Protein AF-A0AAE1V4Q3-F1 (afdb_monomer_lite)

Sequence (204 aa):
MAFDTKVTVVSTSLNKKDEAIECLGADSFLVSRDPDQMQGEERAESSVAIANVATVEAEVDASRHEIVGVVAEVGREVDKVKVRENVGVGVLVGSCRKCDSCTNDLEQYCASHIGTYSTTYYDGTTTYEGYSDLMVADEHFIFRWPENLPMEAAPLLCAGINTYSPLKYFGLDKPGMHIGVVGLGGLGHMAVKFAKAFGCNVTH

Structure (mmCIF, N/CA/C/O backbone):
data_AF-A0AAE1V4Q3-F1
#
_entry.id   AF-A0AAE1V4Q3-F1
#
loop_
_atom_site.group_PDB
_atom_site.id
_atom_site.type_symbol
_atom_site.label_atom_id
_atom_site.label_alt_id
_atom_site.label_comp_id
_atom_site.label_asym_id
_atom_site.label_entity_id
_atom_site.label_seq_id
_atom_site.pdbx_PDB_ins_code
_atom_site.Cartn_x
_atom_site.Cartn_y
_atom_site.Cartn_z
_atom_site.occupancy
_atom_site.B_iso_or_equiv
_atom_site.auth_seq_id
_atom_site.auth_comp_id
_atom_site.auth_asym_id
_atom_site.auth_atom_id
_atom_site.pdbx_PDB_model_num
ATOM 1 N N . MET A 1 1 ? 31.160 -5.509 -16.529 1.00 28.98 1 MET A N 1
ATOM 2 C CA . MET A 1 1 ? 30.461 -6.113 -17.681 1.00 28.98 1 MET A CA 1
ATOM 3 C C . MET A 1 1 ? 29.141 -5.374 -17.775 1.00 28.98 1 MET A C 1
ATOM 5 O O . MET A 1 1 ? 28.388 -5.437 -16.815 1.00 28.98 1 MET A O 1
ATOM 9 N N . ALA A 1 2 ? 28.977 -4.531 -18.795 1.00 26.59 2 ALA A N 1
ATOM 10 C CA . ALA A 1 2 ? 27.809 -3.668 -18.964 1.00 26.59 2 ALA A CA 1
ATOM 11 C C . ALA A 1 2 ? 26.659 -4.494 -19.552 1.00 26.59 2 ALA A C 1
ATOM 13 O O . ALA A 1 2 ? 26.884 -5.234 -20.508 1.00 26.59 2 ALA A O 1
ATOM 14 N N . PHE A 1 3 ? 25.473 -4.409 -18.953 1.00 30.06 3 PHE A N 1
ATOM 15 C CA . PHE A 1 3 ? 24.254 -4.912 -19.575 1.00 30.06 3 PHE A CA 1
ATOM 16 C C . PHE A 1 3 ? 23.780 -3.851 -20.569 1.00 30.06 3 PHE A C 1
ATOM 18 O O . PHE A 1 3 ? 23.620 -2.690 -20.201 1.00 30.06 3 PHE A O 1
ATOM 25 N N . ASP A 1 4 ? 23.643 -4.256 -21.828 1.00 37.19 4 ASP A N 1
ATOM 26 C CA . ASP A 1 4 ? 23.245 -3.428 -22.970 1.00 37.19 4 ASP A CA 1
ATOM 27 C C . ASP A 1 4 ? 21.711 -3.274 -22.967 1.00 37.19 4 ASP A C 1
ATOM 29 O O . ASP A 1 4 ? 21.002 -3.783 -23.835 1.00 37.19 4 ASP A O 1
ATOM 33 N N . THR A 1 5 ? 21.174 -2.701 -21.884 1.00 42.88 5 THR A N 1
ATOM 34 C CA . THR A 1 5 ? 19.726 -2.575 -21.679 1.00 42.88 5 THR A CA 1
ATOM 35 C C . THR A 1 5 ? 19.224 -1.311 -22.354 1.00 42.88 5 THR A C 1
ATOM 37 O O . THR A 1 5 ? 19.572 -0.210 -21.939 1.00 42.88 5 THR A O 1
ATOM 40 N N . LYS A 1 6 ? 18.373 -1.487 -23.366 1.00 44.94 6 LYS A N 1
ATOM 41 C CA . LYS A 1 6 ? 17.742 -0.400 -24.111 1.00 44.94 6 LYS A CA 1
ATOM 42 C C . LYS A 1 6 ? 16.501 0.124 -23.370 1.00 44.94 6 LYS A C 1
ATOM 44 O O . LYS A 1 6 ? 15.598 -0.655 -23.067 1.00 44.94 6 LYS A O 1
ATOM 49 N N . VAL A 1 7 ? 16.450 1.424 -23.087 1.00 43.06 7 VAL A N 1
ATOM 50 C CA . VAL A 1 7 ? 15.386 2.128 -22.355 1.00 43.06 7 VAL A CA 1
ATOM 51 C C . VAL A 1 7 ? 14.512 2.928 -23.328 1.00 43.06 7 VAL A C 1
ATOM 53 O O . VAL A 1 7 ? 14.955 3.924 -23.896 1.00 43.06 7 VAL A O 1
ATOM 56 N N . THR A 1 8 ? 13.247 2.529 -23.493 1.00 51.88 8 THR A N 1
ATOM 57 C CA . THR A 1 8 ? 12.244 3.284 -24.267 1.00 51.88 8 THR A CA 1
ATOM 58 C C . THR A 1 8 ? 11.313 4.050 -23.323 1.00 51.88 8 THR A C 1
ATOM 60 O O . THR A 1 8 ? 10.708 3.461 -22.431 1.00 51.88 8 THR A O 1
ATOM 63 N N . VAL A 1 9 ? 11.145 5.357 -23.536 1.00 50.16 9 VAL A N 1
ATOM 64 C CA . VAL A 1 9 ? 10.178 6.199 -22.813 1.00 50.16 9 VAL A CA 1
ATOM 65 C C . VAL A 1 9 ? 8.891 6.320 -23.622 1.00 50.16 9 VAL A C 1
ATOM 67 O O . VAL A 1 9 ? 8.906 6.819 -24.743 1.00 50.16 9 VAL A O 1
ATOM 70 N N . VAL A 1 10 ? 7.762 5.914 -23.047 1.00 62.12 10 VAL A N 1
ATOM 71 C CA . VAL A 1 10 ? 6.437 6.073 -23.660 1.00 62.12 10 VAL A CA 1
ATOM 72 C C . VAL A 1 10 ? 5.724 7.244 -22.989 1.00 62.12 10 VAL A C 1
ATOM 74 O O . VAL A 1 10 ? 5.621 7.281 -21.767 1.00 62.12 10 VAL A O 1
ATOM 77 N N . SER A 1 11 ? 5.237 8.215 -23.763 1.00 51.81 11 SER A N 1
ATOM 78 C CA . SER A 1 11 ? 4.482 9.351 -23.219 1.00 51.81 11 SER A CA 1
ATOM 79 C C . SER A 1 11 ? 3.365 9.809 -24.149 1.00 51.81 11 SER A C 1
ATOM 81 O O . SER A 1 11 ? 3.476 9.736 -25.367 1.00 51.81 11 SER A O 1
ATOM 83 N N . THR A 1 12 ? 2.288 10.374 -23.604 1.00 53.06 12 THR A N 1
ATOM 84 C CA . THR A 1 12 ? 1.228 10.994 -24.422 1.00 53.06 12 THR A CA 1
ATOM 85 C C . THR A 1 12 ? 1.650 12.314 -25.075 1.00 53.06 12 THR A C 1
ATOM 87 O O . THR A 1 12 ? 0.919 12.840 -25.919 1.00 53.06 12 THR A O 1
ATOM 90 N N . SER A 1 13 ? 2.780 12.890 -24.649 1.00 54.44 13 SER A N 1
ATOM 91 C CA . SER A 1 13 ? 3.164 14.273 -24.939 1.00 54.44 13 SER A CA 1
ATOM 92 C C . SER A 1 13 ? 4.546 14.343 -25.590 1.00 54.44 13 SER A C 1
ATOM 94 O O . SER A 1 13 ? 5.567 14.148 -24.937 1.00 54.44 13 SER A O 1
ATOM 96 N N . LEU A 1 14 ? 4.582 14.678 -26.885 1.00 75.06 14 LEU A N 1
ATOM 97 C CA . LEU A 1 14 ? 5.814 14.730 -27.686 1.00 75.06 14 LEU A CA 1
ATOM 98 C C . LEU A 1 14 ? 6.849 15.741 -27.159 1.00 75.06 14 LEU A C 1
ATOM 100 O O . LEU A 1 14 ? 8.044 15.564 -27.364 1.00 75.06 14 LEU A O 1
ATOM 104 N N . ASN A 1 15 ? 6.406 16.783 -26.455 1.00 72.06 15 ASN A N 1
ATOM 105 C CA . ASN A 1 15 ? 7.283 17.814 -25.894 1.00 72.06 15 ASN A CA 1
ATOM 106 C C . ASN A 1 15 ? 8.249 17.301 -24.809 1.00 72.06 15 ASN A C 1
ATOM 108 O O . ASN A 1 15 ? 9.201 18.004 -24.494 1.00 72.06 15 ASN A O 1
ATOM 112 N N . LYS A 1 16 ? 8.031 16.099 -24.257 1.00 57.41 16 LYS A N 1
ATOM 113 C CA . LYS A 1 16 ? 8.944 15.457 -23.297 1.00 57.41 16 LYS A CA 1
ATOM 114 C C . LYS A 1 16 ? 10.082 14.674 -23.965 1.00 57.41 16 LYS A C 1
ATOM 116 O O . LYS A 1 16 ? 10.948 14.156 -23.269 1.00 57.41 16 LYS A O 1
ATOM 121 N N . LYS A 1 17 ? 10.080 14.562 -25.299 1.00 71.12 17 LYS A N 1
ATOM 122 C CA . LYS A 1 17 ? 11.044 13.743 -26.045 1.00 71.12 17 LYS A CA 1
ATOM 123 C C . LYS A 1 17 ? 12.486 14.187 -25.827 1.00 71.12 17 LYS A C 1
ATOM 125 O O . LYS A 1 17 ? 13.334 13.348 -25.543 1.00 71.12 17 LYS A O 1
ATOM 130 N N . ASP A 1 18 ? 12.749 15.483 -25.942 1.00 68.50 18 ASP A N 1
ATOM 131 C CA . ASP A 1 18 ? 14.116 16.005 -25.863 1.00 68.50 18 ASP A CA 1
ATOM 132 C C . ASP A 1 18 ? 14.674 15.845 -24.442 1.00 68.50 18 ASP A C 1
ATOM 134 O O . ASP A 1 18 ? 15.806 15.415 -24.259 1.00 68.50 18 ASP A O 1
ATOM 138 N N . GLU A 1 19 ? 13.847 16.059 -23.415 1.00 58.78 19 GLU A N 1
ATOM 139 C CA . GLU A 1 19 ? 14.217 15.771 -22.025 1.00 58.78 19 GLU A CA 1
ATOM 140 C C . GLU A 1 19 ? 14.507 14.274 -21.818 1.00 58.78 19 GLU A C 1
ATOM 142 O O . GLU A 1 19 ? 15.527 13.910 -21.234 1.00 58.78 19 GLU A O 1
ATOM 147 N N . ALA A 1 20 ? 13.653 13.394 -22.347 1.00 45.59 20 ALA A N 1
ATOM 148 C CA . ALA A 1 20 ? 13.808 11.950 -22.209 1.00 45.59 20 ALA A CA 1
ATOM 149 C C . ALA A 1 20 ? 15.084 11.415 -22.878 1.00 45.59 20 ALA A C 1
ATOM 151 O O . ALA A 1 20 ? 15.815 10.637 -22.269 1.00 45.59 20 ALA A O 1
ATOM 152 N N . ILE A 1 21 ? 15.367 11.835 -24.110 1.00 67.75 21 ILE A N 1
ATOM 153 C CA . ILE A 1 21 ? 16.522 11.344 -24.871 1.00 67.75 21 ILE A CA 1
ATOM 154 C C . ILE A 1 21 ? 17.806 12.053 -24.432 1.00 67.75 21 ILE A C 1
ATOM 156 O O . ILE A 1 21 ? 18.812 11.406 -24.156 1.00 67.75 21 ILE A O 1
ATOM 160 N N . GLU A 1 22 ? 17.791 13.384 -24.353 1.00 68.75 22 GLU A N 1
ATOM 161 C CA . GLU A 1 22 ? 19.022 14.169 -24.217 1.00 68.75 22 GLU A CA 1
ATOM 162 C C . GLU A 1 22 ? 19.423 14.410 -22.760 1.00 68.75 22 GLU A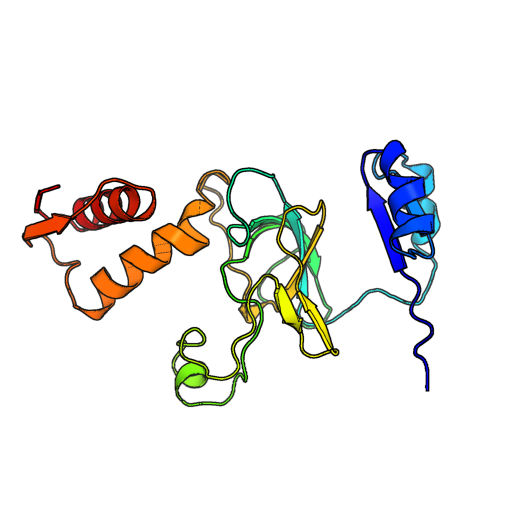 C 1
ATOM 164 O O . GLU A 1 22 ? 20.614 14.495 -22.461 1.00 68.75 22 GLU A O 1
ATOM 169 N N . CYS A 1 23 ? 18.455 14.519 -21.844 1.00 51.31 23 CYS A N 1
ATOM 170 C CA . CYS A 1 23 ? 18.734 14.793 -20.430 1.00 51.31 23 CYS A CA 1
ATOM 171 C C . CYS A 1 23 ? 18.708 13.526 -19.570 1.00 51.31 23 CYS A C 1
ATOM 173 O O . CYS A 1 23 ? 19.532 13.387 -18.667 1.00 51.31 23 CYS A O 1
ATOM 175 N N . LEU A 1 24 ? 17.770 12.615 -19.839 1.00 48.00 24 LEU A N 1
ATOM 176 C CA . LEU A 1 24 ? 17.568 11.399 -19.045 1.00 48.00 24 LEU A CA 1
ATOM 177 C C . LEU A 1 24 ? 18.247 10.161 -19.645 1.00 48.00 24 LEU A C 1
ATOM 179 O O . LEU A 1 24 ? 18.398 9.162 -18.946 1.00 48.00 24 LEU A O 1
ATOM 183 N N . GLY A 1 25 ? 18.703 10.238 -20.899 1.00 48.53 25 GLY A N 1
ATOM 184 C CA . GLY A 1 25 ? 19.481 9.180 -21.542 1.00 48.53 25 GLY A CA 1
ATOM 185 C C . GLY A 1 25 ? 18.660 7.969 -21.977 1.00 48.53 25 GLY A C 1
ATOM 186 O O . GLY A 1 25 ? 19.189 6.862 -21.990 1.00 48.53 25 GLY A O 1
ATOM 187 N N . ALA A 1 26 ? 17.381 8.155 -22.314 1.00 51.56 26 ALA A N 1
ATOM 188 C CA . ALA A 1 26 ? 16.590 7.103 -22.941 1.00 51.56 26 ALA A CA 1
ATOM 189 C C . ALA A 1 26 ? 17.096 6.802 -24.364 1.00 51.56 26 ALA A C 1
ATOM 191 O O . ALA A 1 26 ? 17.441 7.707 -25.124 1.00 51.56 26 ALA A O 1
ATOM 192 N N . ASP A 1 27 ? 17.087 5.527 -24.745 1.00 65.44 27 ASP A N 1
ATOM 193 C CA . ASP A 1 27 ? 17.489 5.054 -26.072 1.00 65.44 27 ASP A CA 1
ATOM 194 C C . ASP A 1 27 ? 16.407 5.277 -27.139 1.00 65.44 27 ASP A C 1
ATOM 196 O O . ASP A 1 27 ? 16.711 5.409 -28.329 1.00 65.44 27 ASP A O 1
ATOM 200 N N . SER A 1 28 ? 15.135 5.306 -26.734 1.00 66.62 28 SER A N 1
ATOM 201 C CA . SER A 1 28 ? 13.999 5.568 -27.625 1.00 66.62 28 SER A CA 1
ATOM 202 C C . SER A 1 28 ? 12.854 6.294 -26.912 1.00 66.62 28 SER A C 1
ATOM 204 O O . SER A 1 28 ? 12.732 6.256 -25.692 1.00 66.62 28 SER A O 1
ATOM 206 N N . PHE A 1 29 ? 12.010 6.991 -27.680 1.00 71.44 29 PHE A N 1
ATOM 207 C CA . PHE A 1 29 ? 10.829 7.703 -27.179 1.00 71.44 29 PHE A CA 1
ATOM 208 C C . PHE A 1 29 ? 9.631 7.440 -28.093 1.00 71.44 29 PHE A C 1
ATOM 210 O O . PHE A 1 29 ? 9.732 7.677 -29.300 1.00 71.44 29 PHE A O 1
ATOM 217 N N . LEU A 1 30 ? 8.510 7.007 -27.518 1.00 64.81 30 LEU A N 1
ATOM 218 C CA . LEU A 1 30 ? 7.261 6.726 -28.222 1.00 64.81 30 LEU A CA 1
ATOM 219 C C . LEU A 1 30 ? 6.135 7.636 -27.749 1.00 64.81 30 LEU A C 1
ATOM 221 O O . LEU A 1 30 ? 5.985 7.917 -26.557 1.00 64.81 30 LEU A O 1
ATOM 225 N N . VAL A 1 31 ? 5.293 8.043 -28.697 1.00 71.06 31 VAL A N 1
ATOM 226 C CA . VAL A 1 31 ? 4.055 8.757 -28.396 1.00 71.06 31 VAL A CA 1
ATOM 227 C C . VAL A 1 31 ? 2.909 7.758 -28.288 1.00 71.06 31 VAL A C 1
ATOM 229 O O . VAL A 1 31 ? 2.476 7.216 -29.298 1.00 71.06 31 VAL A O 1
ATOM 232 N N . SER A 1 32 ? 2.353 7.553 -27.092 1.00 53.88 32 SER A N 1
ATOM 233 C CA . SER A 1 32 ? 1.303 6.537 -26.863 1.00 53.88 32 SER A CA 1
ATOM 234 C C . SER A 1 32 ? 0.002 6.775 -27.642 1.00 53.88 32 SER A C 1
ATOM 236 O O . SER A 1 32 ? -0.816 5.872 -27.793 1.00 53.88 32 SER A O 1
ATOM 238 N N . ARG A 1 33 ? -0.199 7.992 -28.162 1.00 60.62 33 ARG A N 1
ATOM 239 C CA . ARG A 1 33 ? -1.339 8.364 -29.017 1.00 60.62 33 ARG A CA 1
ATOM 240 C C . ARG A 1 33 ? -1.104 8.106 -30.507 1.00 60.62 33 ARG A C 1
ATOM 242 O O . ARG A 1 33 ? -2.013 8.361 -31.291 1.00 60.62 33 ARG A O 1
ATOM 249 N N . ASP A 1 34 ? 0.089 7.660 -30.891 1.00 68.88 34 ASP A N 1
ATOM 250 C CA . ASP A 1 34 ? 0.454 7.317 -32.263 1.00 68.88 34 ASP A CA 1
ATOM 251 C C . ASP A 1 34 ? 0.392 5.783 -32.442 1.00 68.88 34 ASP A C 1
ATOM 253 O O . ASP A 1 34 ? 1.277 5.066 -31.963 1.00 68.88 34 ASP A O 1
ATOM 257 N N . PRO A 1 35 ? -0.659 5.249 -33.095 1.00 55.41 35 PRO A N 1
ATOM 258 C CA . PRO A 1 35 ? -0.858 3.807 -33.234 1.00 55.41 35 PRO A CA 1
ATOM 259 C C . PRO A 1 35 ? 0.242 3.116 -34.044 1.00 55.41 35 PRO A C 1
ATOM 261 O O . PRO A 1 35 ? 0.512 1.940 -33.807 1.00 55.41 35 PRO A O 1
ATOM 264 N N . ASP A 1 36 ? 0.885 3.829 -34.973 1.00 66.38 36 ASP A N 1
ATOM 265 C CA . ASP A 1 36 ? 1.936 3.271 -35.826 1.00 66.38 36 ASP A CA 1
ATOM 266 C C . ASP A 1 36 ? 3.239 3.091 -35.031 1.00 66.38 36 ASP A C 1
ATOM 268 O O . ASP A 1 36 ? 3.951 2.100 -35.205 1.00 66.38 36 ASP A O 1
ATOM 272 N N . GLN A 1 37 ? 3.519 4.006 -34.094 1.00 62.47 37 GLN A N 1
ATOM 273 C CA . GLN A 1 37 ? 4.653 3.895 -33.168 1.00 62.47 37 GLN A CA 1
ATOM 274 C C . GLN A 1 37 ? 4.471 2.748 -32.169 1.00 62.47 37 GLN A C 1
ATOM 276 O O . GLN A 1 37 ? 5.435 2.057 -31.849 1.00 62.47 37 GLN A O 1
ATOM 281 N N . MET A 1 38 ? 3.235 2.505 -31.727 1.00 53.38 38 MET A N 1
ATOM 282 C CA . MET A 1 38 ? 2.913 1.417 -30.799 1.00 53.38 38 MET A CA 1
ATOM 283 C C . MET A 1 38 ? 2.903 0.032 -31.472 1.00 53.38 38 MET A C 1
ATOM 285 O O . MET A 1 38 ? 3.213 -0.960 -30.822 1.00 53.38 38 MET A O 1
ATOM 289 N N . GLN A 1 39 ? 2.589 -0.059 -32.772 1.00 47.66 39 GLN A N 1
ATOM 290 C CA . GLN A 1 39 ? 2.611 -1.326 -33.526 1.00 47.66 39 GLN A CA 1
ATOM 291 C C . GLN A 1 39 ? 4.022 -1.759 -33.965 1.00 47.66 39 GLN A C 1
ATOM 293 O O . GLN A 1 39 ? 4.254 -2.940 -34.224 1.00 47.66 39 GLN A O 1
ATOM 298 N N . GLY A 1 40 ? 4.977 -0.827 -34.064 1.00 41.84 40 GLY A N 1
ATOM 299 C CA . GLY A 1 40 ? 6.335 -1.100 -34.548 1.00 41.84 40 GLY A CA 1
ATOM 300 C C . GLY A 1 40 ? 7.255 -1.840 -33.565 1.00 41.84 40 GLY A C 1
ATOM 301 O O . GLY A 1 40 ? 8.174 -2.530 -34.010 1.00 41.84 40 GLY A O 1
ATOM 302 N N . GLU A 1 41 ? 7.024 -1.734 -32.251 1.00 43.28 41 GLU A N 1
ATOM 303 C CA . GLU A 1 41 ? 7.899 -2.328 -31.220 1.00 43.28 41 GLU A CA 1
ATOM 304 C C . GLU A 1 41 ? 7.523 -3.757 -30.798 1.00 43.28 41 GLU A C 1
ATOM 306 O O . GLU A 1 41 ? 8.326 -4.419 -30.143 1.00 43.28 41 GLU A O 1
ATOM 311 N N . GLU A 1 42 ? 6.399 -4.311 -31.273 1.00 39.56 42 GLU A N 1
ATOM 312 C CA . GLU A 1 42 ? 5.954 -5.693 -30.984 1.00 39.56 42 GLU A CA 1
ATOM 313 C C . GLU A 1 42 ? 6.950 -6.793 -31.451 1.00 39.56 42 GLU A C 1
ATOM 315 O O . GLU A 1 42 ? 6.696 -7.987 -31.294 1.00 39.56 42 GLU A O 1
ATOM 320 N N . ARG A 1 43 ? 8.097 -6.421 -32.044 1.00 32.66 43 ARG A N 1
ATOM 321 C CA . ARG A 1 43 ? 9.123 -7.335 -32.578 1.00 32.66 43 ARG A CA 1
ATOM 322 C C . ARG A 1 43 ? 10.566 -7.083 -32.122 1.00 32.66 43 ARG A C 1
ATOM 324 O O . ARG A 1 43 ? 11.462 -7.742 -32.649 1.00 32.66 43 ARG A O 1
ATOM 331 N N . ALA A 1 44 ? 10.826 -6.199 -31.161 1.00 28.94 44 ALA A N 1
ATOM 332 C CA . ALA A 1 44 ? 12.167 -6.070 -30.584 1.00 28.94 44 ALA A CA 1
ATOM 333 C C . ALA A 1 44 ? 12.294 -6.941 -29.321 1.00 28.94 44 ALA A C 1
ATOM 335 O O . ALA A 1 44 ? 11.886 -6.553 -28.231 1.00 28.94 44 ALA A O 1
ATOM 336 N N . GLU A 1 45 ? 12.859 -8.144 -29.470 1.00 31.45 45 GLU A N 1
ATOM 337 C CA . GLU A 1 45 ? 13.347 -8.928 -28.332 1.00 31.45 45 GLU A CA 1
ATOM 338 C C . GLU A 1 45 ? 14.393 -8.103 -27.555 1.00 31.45 45 GLU A C 1
ATOM 340 O O . GLU A 1 45 ? 15.307 -7.546 -28.168 1.00 31.45 45 GLU A O 1
ATOM 345 N N . SER A 1 46 ? 14.295 -8.095 -26.216 1.00 25.83 46 SER A N 1
ATOM 346 C CA . SER A 1 46 ? 15.097 -7.332 -25.222 1.00 25.83 46 SER A CA 1
ATOM 347 C C . SER A 1 46 ? 14.566 -5.903 -24.979 1.00 25.83 46 SER A C 1
ATOM 349 O O . SER A 1 46 ? 15.066 -4.940 -25.542 1.00 25.83 46 SER A O 1
ATOM 351 N N . SER A 1 47 ? 13.552 -5.649 -24.147 1.00 24.12 47 SER A N 1
ATOM 352 C CA . SER A 1 47 ? 13.517 -5.965 -22.715 1.00 24.12 47 SER A CA 1
ATOM 353 C C . SER A 1 47 ? 12.085 -5.815 -22.184 1.00 24.12 47 SER A C 1
ATOM 355 O O . SER A 1 47 ? 11.672 -4.732 -21.784 1.00 24.12 47 SER A O 1
ATOM 357 N N . VAL A 1 48 ? 11.328 -6.908 -22.142 1.00 25.42 48 VAL A N 1
ATOM 358 C CA . VAL A 1 48 ? 10.207 -7.016 -21.204 1.00 25.42 48 VAL A CA 1
ATOM 359 C C . VAL A 1 48 ? 10.823 -7.495 -19.898 1.00 25.42 48 VAL A C 1
ATOM 361 O O . VAL A 1 48 ? 11.360 -8.605 -19.843 1.00 25.42 48 VAL A O 1
ATOM 364 N N . ALA A 1 49 ? 10.803 -6.672 -18.852 1.00 25.89 49 ALA A N 1
ATOM 365 C CA . ALA A 1 49 ? 11.151 -7.133 -17.514 1.00 25.89 49 ALA A CA 1
ATOM 366 C C . ALA A 1 49 ? 10.024 -8.044 -17.006 1.00 25.89 49 ALA A C 1
ATOM 368 O O . ALA A 1 49 ? 9.146 -7.636 -16.255 1.00 25.89 49 ALA A O 1
ATOM 369 N N . ILE A 1 50 ? 10.046 -9.302 -17.446 1.00 27.17 50 ILE A N 1
ATOM 370 C CA . ILE A 1 50 ? 9.239 -10.376 -16.878 1.00 27.17 50 ILE A CA 1
ATOM 371 C C . ILE A 1 50 ? 9.902 -10.776 -15.554 1.00 27.17 50 ILE A C 1
ATOM 373 O O . ILE A 1 50 ? 10.701 -11.707 -15.497 1.00 27.17 50 ILE A O 1
ATOM 377 N N . ALA A 1 51 ? 9.592 -10.034 -14.498 1.00 25.16 51 ALA A N 1
ATOM 378 C CA . ALA A 1 51 ? 9.674 -10.491 -13.112 1.00 25.16 51 ALA A CA 1
ATOM 379 C C . ALA A 1 51 ? 8.236 -10.647 -12.587 1.00 25.16 51 ALA A C 1
ATOM 381 O O . ALA A 1 51 ? 7.303 -10.354 -13.333 1.00 25.16 51 ALA A O 1
ATOM 382 N N . ASN A 1 52 ? 8.032 -11.117 -11.353 1.00 33.53 52 ASN A N 1
ATOM 383 C CA . ASN A 1 52 ? 6.723 -11.163 -10.682 1.00 33.53 52 ASN A CA 1
ATOM 384 C C . ASN A 1 52 ? 6.126 -9.761 -10.527 1.00 33.53 52 ASN A C 1
ATOM 386 O O . ASN A 1 52 ? 6.048 -9.253 -9.426 1.00 33.53 52 ASN A O 1
ATOM 390 N N . VAL A 1 53 ? 5.794 -9.077 -11.611 1.00 35.62 53 VAL A N 1
ATOM 391 C CA . VAL A 1 53 ? 5.574 -7.642 -11.646 1.00 35.62 53 VAL A CA 1
ATOM 392 C C . VAL A 1 53 ? 4.380 -7.332 -12.541 1.00 35.62 53 VAL A C 1
ATOM 394 O O . VAL A 1 53 ? 4.186 -7.997 -13.561 1.00 35.62 53 VAL A O 1
ATOM 397 N N . ALA A 1 54 ? 3.577 -6.337 -12.157 1.00 34.09 54 ALA A N 1
ATOM 398 C CA . ALA A 1 54 ? 2.554 -5.754 -13.020 1.00 34.09 54 ALA A CA 1
ATOM 399 C C . ALA A 1 54 ? 2.896 -4.309 -13.401 1.00 34.09 54 ALA A C 1
ATOM 401 O O . ALA A 1 54 ? 3.396 -3.549 -12.565 1.00 34.09 54 ALA A O 1
ATOM 402 N N . THR A 1 55 ? 2.576 -3.941 -14.644 1.00 44.72 55 THR A N 1
ATOM 403 C CA . THR A 1 55 ? 2.634 -2.553 -15.125 1.00 44.72 55 THR A CA 1
ATOM 404 C C . THR A 1 55 ? 1.294 -1.863 -14.870 1.00 44.72 55 THR A C 1
ATOM 406 O O . THR A 1 55 ? 0.268 -2.404 -15.274 1.00 44.72 55 THR A O 1
ATOM 409 N N . VAL A 1 56 ? 1.280 -0.695 -14.224 1.00 45.31 56 VAL A N 1
ATOM 410 C CA . VAL A 1 56 ? 0.057 0.027 -13.821 1.00 45.31 56 VAL A CA 1
ATOM 411 C C . VAL A 1 56 ? -0.018 1.401 -14.494 1.00 45.31 56 VAL A C 1
ATOM 413 O O . VAL A 1 56 ? 0.904 2.199 -14.325 1.00 45.31 56 VAL A O 1
ATOM 416 N N . GLU A 1 57 ? -1.107 1.684 -15.219 1.00 46.41 57 GLU A N 1
ATOM 417 C CA . GLU A 1 57 ? -1.425 3.033 -15.729 1.00 46.41 57 GLU A CA 1
ATOM 418 C C . GLU A 1 57 ? -2.048 3.881 -14.610 1.00 46.41 57 GLU A C 1
ATOM 420 O O . GLU A 1 57 ? -3.159 3.584 -14.171 1.00 46.41 57 GLU A O 1
ATOM 425 N N . ALA A 1 58 ? -1.335 4.900 -14.123 1.00 48.38 58 ALA A N 1
ATOM 426 C CA . ALA A 1 58 ? -1.735 5.679 -12.948 1.00 48.38 58 ALA A CA 1
ATOM 427 C C . ALA A 1 58 ? -2.575 6.924 -13.304 1.00 48.38 58 ALA A C 1
ATOM 429 O O . ALA A 1 58 ? -2.181 7.727 -14.151 1.00 48.38 58 ALA A O 1
ATOM 430 N N . GLU A 1 59 ? -3.694 7.143 -12.602 1.00 44.91 59 GLU A N 1
ATOM 431 C CA . GLU A 1 59 ? -4.373 8.448 -12.577 1.00 44.91 59 GLU A CA 1
ATOM 432 C C . GLU A 1 59 ? -3.762 9.327 -11.474 1.00 44.91 59 GLU A C 1
ATOM 434 O O . GLU A 1 59 ? -3.709 8.962 -10.300 1.00 44.91 59 GLU A O 1
ATOM 439 N N . VAL A 1 60 ? -3.245 10.491 -11.870 1.00 44.12 60 VAL A N 1
ATOM 440 C CA . VAL A 1 60 ? -2.432 11.364 -11.017 1.00 44.12 60 VAL A CA 1
ATOM 441 C C . VAL A 1 60 ? -3.316 12.296 -10.181 1.00 44.12 60 VAL A C 1
ATOM 443 O O . VAL A 1 60 ? -3.699 13.366 -10.655 1.00 44.12 60 VAL A O 1
ATOM 446 N N . ASP A 1 61 ? -3.560 11.953 -8.914 1.00 36.34 61 ASP A N 1
ATOM 447 C CA . ASP A 1 61 ? -3.941 12.930 -7.884 1.00 36.34 61 ASP A CA 1
ATOM 448 C C . ASP A 1 61 ? -3.313 12.591 -6.510 1.00 36.34 61 ASP A C 1
ATOM 450 O O . ASP A 1 61 ? -3.525 11.522 -5.955 1.00 36.34 61 ASP A O 1
ATOM 454 N N . ALA A 1 62 ? -2.507 13.536 -6.009 1.00 35.38 62 ALA A N 1
ATOM 455 C CA . ALA A 1 62 ? -1.899 13.691 -4.676 1.00 35.38 62 ALA A CA 1
ATOM 456 C C . ALA A 1 62 ? -1.143 12.519 -3.970 1.00 35.38 62 ALA A C 1
ATOM 458 O O . ALA A 1 62 ? -1.724 11.581 -3.452 1.00 35.38 62 ALA A O 1
ATOM 459 N N . SER A 1 63 ? 0.163 12.753 -3.735 1.00 47.25 63 SER A N 1
ATOM 460 C CA . SER A 1 63 ? 1.104 12.077 -2.805 1.00 47.25 63 SER A CA 1
ATOM 461 C C . SER A 1 63 ? 1.727 10.720 -3.202 1.00 47.25 63 SER A C 1
ATOM 463 O O . SER A 1 63 ? 1.086 9.721 -3.499 1.00 47.25 63 SER A O 1
ATOM 465 N N . ARG A 1 64 ? 3.070 10.727 -3.161 1.00 66.25 64 ARG A N 1
ATOM 466 C CA . ARG A 1 64 ? 4.074 9.915 -3.889 1.00 66.25 64 ARG A CA 1
ATOM 467 C C . ARG A 1 64 ? 4.198 8.428 -3.505 1.00 66.25 64 ARG A C 1
ATOM 469 O O . ARG A 1 64 ? 5.306 7.908 -3.464 1.00 66.25 64 ARG A O 1
ATOM 476 N N . HIS A 1 65 ? 3.099 7.748 -3.194 1.00 72.94 65 HIS A N 1
ATOM 477 C CA . HIS A 1 65 ? 3.057 6.300 -2.906 1.00 72.94 65 HIS A CA 1
ATOM 478 C C . HIS A 1 65 ? 1.620 5.774 -2.693 1.00 72.94 65 HIS A C 1
ATOM 480 O O . HIS A 1 65 ? 1.405 4.768 -2.017 1.00 72.94 65 HIS A O 1
ATOM 486 N N . GLU A 1 66 ? 0.624 6.487 -3.210 1.00 83.88 66 GLU A N 1
ATOM 487 C CA . GLU A 1 66 ? -0.785 6.097 -3.186 1.00 83.88 66 GLU A CA 1
ATOM 488 C C . GLU A 1 66 ? -1.216 5.834 -4.637 1.00 83.88 66 GLU A C 1
ATOM 490 O O . GLU A 1 66 ? -1.977 6.595 -5.217 1.00 83.88 66 GLU A O 1
ATOM 495 N N . ILE A 1 67 ? -0.644 4.805 -5.273 1.00 83.88 67 ILE A N 1
ATOM 496 C CA . ILE A 1 67 ? -0.853 4.545 -6.705 1.00 83.88 67 ILE A CA 1
ATOM 497 C C . ILE A 1 67 ? -2.067 3.642 -6.891 1.00 83.88 67 ILE A C 1
ATOM 499 O O . ILE A 1 67 ? -2.110 2.561 -6.309 1.00 83.88 67 ILE A O 1
ATOM 503 N N . VAL A 1 68 ? -3.007 4.038 -7.749 1.00 85.75 68 VAL A N 1
ATOM 504 C CA . VAL A 1 68 ? -4.083 3.179 -8.262 1.00 85.75 68 VAL A CA 1
ATOM 505 C C . VAL A 1 68 ? -4.078 3.252 -9.780 1.00 85.75 68 VAL A C 1
ATOM 507 O O . VAL A 1 68 ? -3.824 4.310 -10.353 1.00 85.75 68 VAL A O 1
ATOM 510 N N . GLY A 1 69 ? -4.352 2.127 -10.428 1.00 83.62 69 GLY A N 1
ATOM 511 C CA . GLY A 1 69 ? -4.440 2.089 -11.874 1.00 83.62 69 GLY A CA 1
ATOM 512 C C . GLY A 1 69 ? -4.856 0.739 -12.420 1.00 83.62 69 GLY A C 1
ATOM 513 O O . GLY A 1 69 ? -5.350 -0.123 -11.690 1.00 83.62 69 GLY A O 1
ATOM 514 N N . VAL A 1 70 ? -4.644 0.563 -13.720 1.00 81.00 70 VAL A N 1
ATOM 515 C CA . VAL A 1 70 ? -5.051 -0.638 -14.455 1.00 81.00 70 VAL A CA 1
ATOM 516 C C . VAL A 1 70 ? -3.827 -1.446 -14.859 1.00 81.00 70 VAL A C 1
ATOM 518 O O . VAL A 1 70 ? -2.853 -0.890 -15.363 1.00 81.00 70 VAL A O 1
ATOM 521 N N . VAL A 1 71 ? -3.883 -2.765 -14.668 1.00 81.19 71 VAL A N 1
ATOM 522 C CA . VAL A 1 71 ? -2.820 -3.676 -15.105 1.00 81.19 71 VAL A CA 1
ATOM 523 C C . VAL A 1 71 ? -2.725 -3.684 -16.634 1.00 81.19 71 VAL A C 1
ATOM 525 O O . VAL A 1 71 ? -3.639 -4.157 -17.313 1.00 81.19 71 VAL A O 1
ATOM 528 N N . ALA A 1 72 ? -1.600 -3.220 -17.170 1.00 74.94 72 ALA A N 1
ATOM 529 C CA . ALA A 1 72 ? -1.277 -3.244 -18.594 1.00 74.94 72 ALA A CA 1
ATOM 530 C C . ALA A 1 72 ? -0.585 -4.554 -19.011 1.00 74.94 72 ALA A C 1
ATOM 532 O O . ALA A 1 72 ? -0.886 -5.112 -20.065 1.00 74.94 72 ALA A O 1
ATOM 533 N N . GLU A 1 73 ? 0.296 -5.081 -18.159 1.00 76.62 73 GLU A N 1
ATOM 534 C CA . GLU A 1 73 ? 1.071 -6.300 -18.407 1.00 76.62 73 GLU A CA 1
ATOM 535 C C . GLU A 1 73 ? 1.356 -7.037 -17.091 1.00 76.62 73 GLU A C 1
ATOM 537 O O . GLU A 1 73 ? 1.391 -6.412 -16.029 1.00 76.62 73 GLU A O 1
ATOM 542 N N . VAL A 1 74 ? 1.548 -8.359 -17.165 1.00 76.06 74 VAL A N 1
ATOM 543 C CA . VAL A 1 74 ? 1.950 -9.210 -16.036 1.00 76.06 74 VAL A CA 1
ATOM 544 C C . VAL A 1 74 ? 3.102 -10.135 -16.422 1.00 76.06 74 VAL A C 1
ATOM 546 O O . VAL A 1 74 ? 3.155 -10.649 -17.542 1.00 76.06 74 VAL A O 1
ATOM 549 N N . GLY A 1 75 ? 4.004 -10.387 -15.474 1.00 73.62 75 GLY A N 1
ATOM 550 C CA . GLY A 1 75 ? 5.048 -11.397 -15.623 1.00 73.62 75 GLY A CA 1
ATOM 551 C C . GLY A 1 75 ? 4.501 -12.821 -15.803 1.00 73.62 75 GLY A C 1
ATOM 552 O O . GLY A 1 75 ? 3.379 -13.132 -15.418 1.00 73.62 75 GLY A O 1
ATOM 553 N N . ARG A 1 76 ? 5.317 -13.728 -16.355 1.00 74.00 76 ARG A N 1
ATOM 554 C CA . ARG A 1 76 ? 4.929 -15.124 -16.655 1.00 74.00 76 ARG A CA 1
ATOM 555 C C . ARG A 1 76 ? 4.565 -15.938 -15.417 1.00 74.00 76 ARG A C 1
ATOM 557 O O . ARG A 1 76 ? 3.803 -16.891 -15.535 1.00 74.00 76 ARG A O 1
ATOM 564 N N . GLU A 1 77 ? 5.161 -15.595 -14.281 1.00 78.81 77 GLU A N 1
ATOM 565 C CA . GLU A 1 77 ? 4.981 -16.292 -13.005 1.00 78.81 77 GLU A CA 1
ATOM 566 C C . GLU A 1 77 ? 3.953 -15.599 -12.094 1.00 78.81 77 GLU A C 1
ATOM 568 O O . GLU A 1 77 ? 3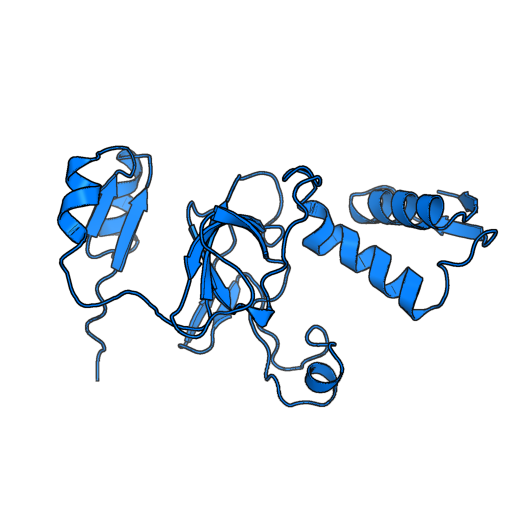.614 -16.151 -11.053 1.00 78.81 77 GLU A O 1
ATOM 573 N N . VAL A 1 78 ? 3.397 -14.454 -12.520 1.00 79.25 78 VAL A N 1
ATOM 574 C CA . VAL A 1 78 ? 2.365 -13.723 -11.773 1.00 79.25 78 VAL A CA 1
ATOM 575 C C . VAL A 1 78 ? 1.029 -14.449 -11.875 1.00 79.25 78 VAL A C 1
ATOM 577 O O . VAL A 1 78 ? 0.511 -14.674 -12.972 1.00 79.25 78 VAL A O 1
ATOM 580 N N . ASP A 1 79 ? 0.424 -14.746 -10.727 1.00 83.44 79 ASP A N 1
ATOM 581 C CA . ASP A 1 79 ? -0.916 -15.339 -10.644 1.00 83.44 79 ASP A CA 1
ATOM 582 C C . ASP A 1 79 ? -1.920 -14.474 -9.860 1.00 83.44 79 ASP A C 1
ATOM 584 O O . ASP A 1 79 ? -3.141 -14.665 -9.968 1.00 83.44 79 ASP A O 1
ATOM 588 N N . LYS A 1 80 ? -1.428 -13.474 -9.115 1.00 85.31 80 LYS A N 1
ATOM 589 C CA . LYS A 1 80 ? -2.252 -12.633 -8.247 1.00 85.31 80 LYS A CA 1
ATOM 590 C C . LYS A 1 80 ? -3.169 -11.690 -9.013 1.00 85.31 80 LYS A C 1
ATOM 592 O O . LYS A 1 80 ? -4.256 -11.408 -8.514 1.00 85.31 80 LYS A O 1
ATOM 597 N N . VAL A 1 81 ? -2.778 -11.183 -10.175 1.00 86.81 81 VAL A N 1
ATOM 598 C CA . VAL A 1 81 ? -3.552 -10.183 -10.934 1.00 86.81 81 VAL A CA 1
ATOM 599 C C . VAL A 1 81 ? -3.533 -10.484 -12.426 1.00 86.81 81 VAL A C 1
ATOM 601 O O . VAL A 1 81 ? -2.689 -11.240 -12.904 1.00 86.81 81 VAL A O 1
ATOM 604 N N . LYS A 1 82 ? -4.471 -9.901 -13.173 1.00 85.25 82 LYS A N 1
ATOM 605 C CA . LYS A 1 82 ? -4.576 -10.052 -14.630 1.00 85.25 82 LYS A CA 1
ATOM 606 C C . LYS A 1 82 ? -4.622 -8.705 -15.330 1.00 85.25 82 LYS A C 1
ATOM 608 O O . LYS A 1 82 ? -5.077 -7.713 -14.770 1.00 85.25 82 LYS A O 1
ATOM 613 N N . VAL A 1 83 ? -4.217 -8.701 -16.598 1.00 83.19 83 VAL A N 1
ATOM 614 C CA . VAL A 1 83 ? -4.361 -7.541 -17.486 1.00 83.19 83 VAL A CA 1
ATOM 615 C C . VAL A 1 83 ? -5.811 -7.048 -17.478 1.00 83.19 83 VAL A C 1
ATOM 617 O O . VAL A 1 83 ? -6.741 -7.852 -17.578 1.00 83.19 83 VAL A O 1
ATOM 620 N N . ARG A 1 84 ? -5.982 -5.723 -17.395 1.00 83.25 84 ARG A N 1
ATOM 621 C CA . ARG A 1 84 ? -7.241 -4.973 -17.216 1.00 83.25 84 ARG A CA 1
ATOM 622 C C . ARG A 1 84 ? -7.859 -4.982 -15.816 1.00 83.25 84 ARG A C 1
ATOM 624 O O . ARG A 1 84 ? -8.917 -4.382 -15.649 1.00 83.25 84 ARG A O 1
ATOM 631 N N . GLU A 1 85 ? -7.251 -5.621 -14.819 1.00 85.06 85 GLU A N 1
ATOM 632 C CA . GLU A 1 85 ? -7.721 -5.488 -13.435 1.00 85.06 85 GLU A CA 1
ATOM 633 C C . GLU A 1 85 ? -7.261 -4.162 -12.820 1.00 85.06 85 GLU A C 1
ATOM 635 O O . GLU A 1 85 ? -6.160 -3.683 -13.096 1.00 85.06 85 GLU A O 1
ATOM 640 N N . ASN A 1 86 ? -8.102 -3.590 -11.957 1.00 85.44 86 ASN A N 1
ATOM 641 C CA . ASN A 1 86 ? -7.719 -2.441 -11.148 1.00 85.44 86 ASN A CA 1
ATOM 642 C C . ASN A 1 86 ? -6.835 -2.912 -9.991 1.00 85.44 86 ASN A C 1
ATOM 644 O O . ASN A 1 86 ? -7.153 -3.879 -9.287 1.00 85.44 86 ASN A O 1
ATOM 648 N N . VAL A 1 87 ? -5.741 -2.202 -9.760 1.00 90.56 87 VAL A N 1
ATOM 649 C CA . VAL A 1 87 ? -4.766 -2.519 -8.720 1.00 90.56 87 VAL A CA 1
ATOM 650 C C . VAL A 1 87 ? -4.273 -1.259 -8.029 1.00 90.56 87 VAL A C 1
ATOM 652 O O . VAL A 1 87 ? -4.358 -0.163 -8.577 1.00 90.56 87 VAL A O 1
ATOM 655 N N . GLY A 1 88 ? -3.749 -1.426 -6.818 1.00 90.06 88 GLY A N 1
ATOM 656 C CA . GLY A 1 88 ? -3.079 -0.366 -6.081 1.00 90.06 88 GLY A CA 1
ATOM 657 C C . GLY A 1 88 ? -1.681 -0.767 -5.628 1.00 90.06 88 GLY A C 1
ATOM 658 O O . GLY A 1 88 ? -1.428 -1.937 -5.351 1.00 90.06 88 GLY A O 1
ATOM 659 N N . VAL A 1 89 ? -0.782 0.204 -5.506 1.00 89.88 89 VAL A N 1
ATOM 660 C CA . VAL A 1 89 ? 0.551 0.039 -4.914 1.00 89.88 89 VAL A CA 1
ATOM 661 C C . VAL A 1 89 ? 0.730 1.085 -3.822 1.00 89.88 89 VAL A C 1
ATOM 663 O O . VAL A 1 89 ? 0.503 2.275 -4.039 1.00 89.88 89 VAL A O 1
ATOM 666 N N . GLY A 1 90 ? 1.086 0.617 -2.625 1.00 90.44 90 GLY A N 1
ATOM 667 C CA . GLY A 1 90 ? 1.245 1.461 -1.443 1.00 90.44 90 GLY A CA 1
ATOM 668 C C . GLY A 1 90 ? 2.664 1.998 -1.264 1.00 90.44 90 GLY A C 1
ATOM 669 O O . GLY A 1 90 ? 3.378 2.280 -2.221 1.00 90.44 90 GLY A O 1
ATOM 670 N N . VAL A 1 91 ? 3.080 2.119 -0.001 1.00 92.44 91 VAL A N 1
ATOM 671 C CA . VAL A 1 91 ? 4.374 2.694 0.424 1.00 92.44 91 VAL A CA 1
ATOM 672 C C . VAL A 1 91 ? 5.588 1.780 0.260 1.00 92.44 91 VAL A C 1
ATOM 674 O O . VAL A 1 91 ? 6.718 2.263 0.351 1.00 92.44 91 VAL A O 1
ATOM 677 N N . LEU A 1 92 ? 5.375 0.483 0.037 1.00 93.44 92 LEU A N 1
ATOM 678 C CA . LEU A 1 92 ? 6.440 -0.509 -0.099 1.00 93.44 92 LEU A CA 1
ATOM 679 C C . LEU A 1 92 ? 6.380 -1.173 -1.469 1.00 93.44 92 LEU A C 1
ATOM 681 O O . LEU A 1 92 ? 5.297 -1.481 -1.955 1.00 93.44 92 LEU A O 1
ATOM 685 N N . VAL A 1 93 ? 7.555 -1.466 -2.024 1.00 91.38 93 VAL A N 1
ATOM 686 C CA . VAL A 1 93 ? 7.739 -2.229 -3.275 1.00 91.38 93 VAL A CA 1
ATOM 687 C C . VAL A 1 93 ? 8.726 -3.391 -3.118 1.00 91.38 93 VAL A C 1
ATOM 689 O O . VAL A 1 93 ? 9.038 -4.087 -4.083 1.00 91.38 93 VAL A O 1
ATOM 692 N N . GLY A 1 94 ? 9.242 -3.605 -1.905 1.00 92.50 94 GLY A N 1
ATOM 693 C CA . GLY A 1 94 ? 10.204 -4.661 -1.615 1.00 92.50 94 GLY A CA 1
ATOM 694 C C . GLY A 1 94 ? 10.424 -4.886 -0.121 1.00 92.50 94 GLY A C 1
ATOM 695 O O . GLY A 1 94 ? 10.166 -4.021 0.716 1.00 92.50 94 GLY A O 1
ATOM 696 N N . SER A 1 95 ? 10.919 -6.072 0.223 1.00 96.31 95 SER A N 1
ATOM 697 C CA . SER A 1 95 ? 11.453 -6.426 1.545 1.00 96.31 95 SER A CA 1
ATOM 698 C C . SER A 1 95 ? 12.403 -7.628 1.446 1.00 96.31 95 SER A C 1
ATOM 700 O O . SER A 1 95 ? 12.655 -8.141 0.358 1.00 96.31 95 SER A O 1
ATOM 702 N N . CYS A 1 96 ? 12.970 -8.115 2.555 1.00 95.38 96 CYS A N 1
ATOM 703 C CA . CYS A 1 96 ? 13.864 -9.282 2.495 1.00 95.38 96 CYS A CA 1
ATOM 704 C C . CYS A 1 96 ? 13.131 -10.623 2.308 1.00 95.38 96 CYS A C 1
ATOM 706 O O . CYS A 1 96 ? 13.783 -11.627 2.023 1.00 95.38 96 CYS A O 1
ATOM 708 N N . ARG A 1 97 ? 11.805 -10.646 2.522 1.00 93.88 97 ARG A N 1
ATOM 709 C CA . ARG A 1 97 ? 10.904 -11.804 2.349 1.00 93.88 97 ARG A CA 1
ATOM 710 C C . ARG A 1 97 ? 11.210 -13.046 3.193 1.00 93.88 97 ARG A C 1
ATOM 712 O O . ARG A 1 97 ? 10.618 -14.093 2.966 1.00 93.88 97 ARG A O 1
ATOM 719 N N . LYS A 1 98 ? 12.110 -12.942 4.174 1.00 97.25 98 LYS A N 1
ATOM 720 C CA . LYS A 1 98 ? 12.592 -14.103 4.947 1.00 97.25 98 LYS A CA 1
ATOM 721 C C . LYS A 1 98 ? 12.797 -13.875 6.443 1.00 97.25 98 LYS A C 1
ATOM 723 O O . LYS A 1 98 ? 13.089 -14.833 7.147 1.00 97.25 98 LYS A O 1
ATOM 728 N N . CYS A 1 99 ? 12.735 -12.633 6.926 1.00 98.00 99 CYS A N 1
ATOM 729 C CA . CYS A 1 99 ? 12.834 -12.361 8.362 1.00 98.00 99 CYS A CA 1
ATOM 730 C C . CYS A 1 99 ? 11.488 -12.580 9.055 1.00 98.00 99 CYS A C 1
ATOM 732 O O . CYS A 1 99 ? 10.455 -12.559 8.388 1.00 98.00 99 CYS A O 1
ATOM 734 N N . ASP A 1 100 ? 11.510 -12.676 10.385 1.00 98.38 100 ASP A N 1
ATOM 735 C CA . ASP A 1 100 ? 10.314 -12.887 11.206 1.00 98.38 100 ASP A CA 1
ATOM 736 C C . ASP A 1 100 ? 9.183 -11.908 10.865 1.00 98.38 100 ASP A C 1
ATOM 738 O O . ASP A 1 100 ? 8.039 -12.323 10.721 1.00 98.38 100 ASP A O 1
ATOM 742 N N . SER A 1 101 ? 9.481 -10.620 10.656 1.00 98.25 101 SER A N 1
ATOM 743 C CA . SER A 1 101 ? 8.456 -9.650 10.250 1.00 98.25 101 SER A CA 1
ATOM 744 C C . SER A 1 101 ? 7.822 -10.023 8.906 1.00 98.25 101 SER A C 1
ATOM 746 O O . SER A 1 101 ? 6.606 -10.043 8.784 1.00 98.25 101 SER A O 1
ATOM 748 N N . CYS A 1 102 ? 8.629 -10.380 7.902 1.00 97.38 102 CYS A N 1
ATOM 749 C CA . CYS A 1 102 ? 8.115 -10.741 6.576 1.00 97.38 102 CYS A CA 1
ATOM 750 C C . CYS A 1 102 ? 7.331 -12.057 6.592 1.00 97.38 102 CYS A C 1
ATOM 752 O O . CYS A 1 102 ? 6.365 -12.190 5.858 1.00 97.38 102 CYS A O 1
ATOM 754 N N . THR A 1 103 ? 7.724 -13.033 7.414 1.00 97.50 103 THR A N 1
ATOM 755 C CA . THR A 1 103 ? 6.998 -14.311 7.518 1.00 97.50 103 THR A CA 1
ATOM 756 C C . THR A 1 103 ? 5.693 -14.200 8.308 1.00 97.50 103 THR A C 1
ATOM 758 O O . THR A 1 103 ? 4.943 -15.167 8.361 1.00 97.50 103 THR A O 1
ATOM 761 N N . ASN A 1 104 ? 5.446 -13.056 8.951 1.00 97.25 104 ASN A N 1
ATOM 762 C CA . ASN A 1 104 ? 4.220 -12.752 9.690 1.00 97.25 104 ASN A CA 1
ATOM 763 C C . ASN A 1 104 ? 3.402 -11.629 9.017 1.00 97.25 104 ASN A C 1
ATOM 765 O O . ASN A 1 104 ? 2.619 -10.980 9.703 1.00 97.25 104 ASN A O 1
ATOM 769 N N . ASP A 1 105 ? 3.599 -11.378 7.715 1.00 96.75 105 ASP A N 1
ATOM 770 C CA . ASP A 1 105 ? 2.886 -10.345 6.938 1.00 96.75 105 ASP A CA 1
ATOM 771 C C . ASP A 1 105 ? 3.061 -8.917 7.507 1.00 96.75 105 ASP A C 1
ATOM 773 O O . ASP A 1 105 ? 2.133 -8.106 7.564 1.00 96.75 105 ASP A O 1
ATOM 777 N N . LEU A 1 106 ? 4.267 -8.627 8.009 1.00 97.50 106 LEU A N 1
ATOM 778 C CA . LEU A 1 106 ? 4.663 -7.346 8.597 1.00 97.50 106 LEU A CA 1
ATOM 779 C C . LEU A 1 106 ? 5.892 -6.757 7.887 1.00 97.50 106 LEU A C 1
ATOM 781 O O . LEU A 1 106 ? 6.875 -6.352 8.519 1.00 97.50 106 LEU A O 1
ATOM 785 N N . GLU A 1 107 ? 5.879 -6.718 6.557 1.00 97.81 107 GLU A N 1
ATOM 786 C CA . GLU A 1 107 ? 6.992 -6.234 5.735 1.00 97.81 107 GLU A CA 1
ATOM 787 C C . GLU A 1 107 ? 7.393 -4.791 6.062 1.00 97.81 107 GLU A C 1
ATOM 789 O O . GLU A 1 107 ? 8.569 -4.453 5.939 1.00 97.81 107 GLU A O 1
ATOM 794 N N . GLN A 1 108 ? 6.469 -3.965 6.563 1.00 96.12 108 GLN A N 1
ATOM 795 C CA . GLN A 1 108 ? 6.746 -2.606 7.042 1.00 96.12 108 GLN A CA 1
ATOM 796 C C . GLN A 1 108 ? 7.714 -2.556 8.229 1.00 96.12 108 GLN A C 1
ATOM 798 O O . GLN A 1 108 ? 8.340 -1.529 8.475 1.00 96.12 108 GLN A O 1
ATOM 803 N N . TYR A 1 109 ? 7.859 -3.660 8.965 1.00 97.50 109 TYR A N 1
ATOM 804 C CA . TYR A 1 109 ? 8.831 -3.801 10.050 1.00 97.50 109 TYR A CA 1
ATOM 805 C C . TYR A 1 109 ? 10.083 -4.575 9.614 1.00 97.50 109 TYR A C 1
ATOM 807 O O . TYR A 1 109 ? 10.903 -4.957 10.451 1.00 97.50 109 TYR A O 1
ATOM 815 N N . CYS A 1 110 ? 10.256 -4.833 8.315 1.00 97.88 110 CYS A N 1
ATOM 816 C CA . CYS A 1 110 ? 11.498 -5.372 7.782 1.00 97.88 110 CYS A CA 1
ATOM 817 C C . CYS A 1 110 ? 12.596 -4.297 7.816 1.00 97.88 110 CYS A C 1
ATOM 819 O O . CYS A 1 110 ? 12.419 -3.192 7.302 1.00 97.88 110 CYS A O 1
ATOM 821 N N . ALA A 1 111 ? 13.771 -4.642 8.350 1.00 97.12 111 ALA A N 1
ATOM 822 C CA . ALA A 1 111 ? 14.938 -3.753 8.353 1.00 97.12 111 ALA A CA 1
ATOM 823 C C . ALA A 1 111 ? 15.488 -3.451 6.944 1.00 97.12 111 ALA A C 1
ATOM 825 O O . ALA A 1 111 ? 16.273 -2.526 6.773 1.00 97.12 111 ALA A O 1
ATOM 826 N N . SER A 1 112 ? 15.087 -4.238 5.943 1.00 96.12 112 SER A N 1
ATOM 827 C CA . SER A 1 112 ? 15.477 -4.090 4.537 1.00 96.12 112 SER A CA 1
ATOM 828 C C . SER A 1 112 ? 14.252 -3.924 3.634 1.00 96.12 112 SER A C 1
ATOM 830 O O . SER A 1 112 ? 14.225 -4.468 2.532 1.00 96.12 112 SER A O 1
ATOM 832 N N . HIS A 1 113 ? 13.200 -3.257 4.122 1.00 96.25 113 HIS A N 1
ATOM 833 C CA . HIS A 1 113 ? 12.093 -2.859 3.254 1.00 96.25 113 HIS A CA 1
ATOM 834 C C . HIS A 1 113 ? 12.572 -1.843 2.209 1.00 96.25 113 HIS A C 1
ATOM 836 O O . HIS A 1 113 ? 13.508 -1.080 2.452 1.00 96.25 113 HIS A O 1
ATOM 842 N N . ILE A 1 114 ? 11.921 -1.843 1.051 1.00 93.31 114 ILE A N 1
ATOM 843 C CA . ILE A 1 114 ? 12.192 -0.934 -0.059 1.00 93.31 114 ILE A CA 1
ATOM 844 C C . ILE A 1 114 ? 10.949 -0.078 -0.259 1.00 93.31 114 ILE A C 1
ATOM 846 O O . ILE A 1 114 ? 9.841 -0.603 -0.405 1.00 93.31 114 ILE A O 1
ATOM 850 N N . GLY A 1 115 ? 11.142 1.236 -0.219 1.00 91.31 115 GLY A N 1
ATOM 851 C CA . GLY A 1 115 ? 10.074 2.211 -0.367 1.00 91.31 115 GLY A CA 1
ATOM 852 C C . GLY A 1 115 ? 9.752 2.473 -1.833 1.00 91.31 115 GLY A C 1
ATOM 853 O O . GLY A 1 115 ? 10.605 2.361 -2.714 1.00 91.31 115 GLY A O 1
ATOM 854 N N . THR A 1 116 ? 8.520 2.885 -2.094 1.00 87.06 116 THR A N 1
ATOM 855 C CA . THR A 1 116 ? 8.034 3.174 -3.453 1.00 87.06 116 THR A CA 1
ATOM 856 C C . THR A 1 116 ? 8.818 4.277 -4.176 1.00 87.06 116 THR A C 1
ATOM 858 O O . THR A 1 116 ? 8.792 4.340 -5.397 1.00 87.06 116 THR A O 1
ATOM 861 N N . TYR A 1 117 ? 9.562 5.122 -3.456 1.00 81.81 117 TYR A N 1
ATOM 862 C CA . TYR A 1 117 ? 10.373 6.195 -4.034 1.00 81.81 117 TYR A CA 1
ATOM 863 C C . TYR A 1 117 ? 11.616 6.496 -3.191 1.00 81.81 117 TYR A C 1
ATOM 865 O O . TYR A 1 117 ? 11.635 6.242 -1.985 1.00 81.81 117 TYR A O 1
ATOM 873 N N . SER A 1 118 ? 12.639 7.083 -3.821 1.00 85.06 118 SER A N 1
ATOM 874 C CA . SER A 1 118 ? 13.875 7.560 -3.177 1.00 85.06 118 SER A CA 1
ATOM 875 C C . SER A 1 118 ? 14.619 6.492 -2.362 1.00 85.06 118 SER A C 1
ATOM 877 O O . SER A 1 118 ? 15.327 6.812 -1.406 1.00 85.06 118 SER A O 1
ATOM 879 N N . THR A 1 119 ? 14.476 5.220 -2.739 1.00 85.56 119 THR A N 1
ATOM 880 C CA . THR A 1 119 ? 15.248 4.104 -2.176 1.00 85.56 119 THR A CA 1
ATOM 881 C C . THR A 1 119 ? 15.940 3.324 -3.285 1.00 85.56 119 THR A C 1
ATOM 883 O O . THR A 1 119 ? 15.697 3.570 -4.461 1.00 85.56 119 THR A O 1
ATOM 886 N N . THR A 1 120 ? 16.835 2.407 -2.932 1.00 85.94 120 THR A N 1
ATOM 887 C CA . THR A 1 120 ? 17.525 1.560 -3.909 1.00 85.94 120 THR A CA 1
ATOM 888 C C . THR A 1 120 ? 16.782 0.237 -4.056 1.00 85.94 120 THR A C 1
ATOM 890 O O . THR A 1 120 ? 16.576 -0.464 -3.063 1.00 85.94 120 THR A O 1
ATOM 893 N N . TYR A 1 121 ? 16.382 -0.096 -5.282 1.00 85.81 121 TYR A N 1
ATOM 894 C CA . TYR A 1 121 ? 15.768 -1.377 -5.611 1.00 85.81 121 TYR A CA 1
ATOM 895 C C . TYR A 1 121 ? 16.811 -2.506 -5.653 1.00 85.81 121 TYR A C 1
ATOM 897 O O . TYR A 1 121 ? 18.016 -2.272 -5.533 1.00 85.81 121 TYR A O 1
ATOM 905 N N . TYR A 1 122 ? 16.369 -3.758 -5.807 1.00 81.12 122 TYR A N 1
ATOM 906 C CA . TYR A 1 122 ? 17.261 -4.927 -5.761 1.00 81.12 122 TYR A CA 1
ATOM 907 C C . TYR A 1 122 ? 18.353 -4.927 -6.839 1.00 81.12 122 TYR A C 1
ATOM 909 O O . TYR A 1 122 ? 19.430 -5.479 -6.621 1.00 81.12 122 TYR A O 1
ATOM 917 N N . ASP A 1 123 ? 18.081 -4.317 -7.990 1.00 79.19 123 ASP A N 1
ATOM 918 C CA . ASP A 1 123 ? 19.001 -4.201 -9.125 1.00 79.19 123 ASP A CA 1
ATOM 919 C C . ASP A 1 123 ? 19.975 -3.012 -9.004 1.00 79.19 123 ASP A C 1
ATOM 921 O O . ASP A 1 123 ? 20.813 -2.802 -9.881 1.00 79.19 123 ASP A O 1
ATOM 925 N N . GLY A 1 124 ? 19.898 -2.249 -7.909 1.00 79.94 124 GLY A N 1
ATOM 926 C CA . GLY A 1 124 ? 20.726 -1.070 -7.668 1.00 79.94 124 GLY A CA 1
ATOM 927 C C . GLY A 1 124 ? 20.173 0.231 -8.257 1.00 79.94 124 GLY A C 1
ATOM 928 O O . GLY A 1 124 ? 20.784 1.280 -8.049 1.00 79.94 124 GLY A O 1
ATOM 929 N N . THR A 1 125 ? 19.036 0.196 -8.956 1.00 77.44 125 THR A N 1
ATOM 930 C CA . THR A 1 125 ? 18.370 1.401 -9.470 1.00 77.44 125 THR A CA 1
ATOM 931 C C . THR A 1 125 ? 17.655 2.163 -8.353 1.00 77.44 125 THR A C 1
ATOM 933 O O . THR A 1 125 ? 17.350 1.619 -7.288 1.00 77.44 125 THR A O 1
ATOM 936 N N . THR A 1 126 ? 17.397 3.451 -8.568 1.00 82.38 126 THR A N 1
ATOM 937 C CA . THR A 1 126 ? 16.574 4.248 -7.650 1.00 82.38 126 THR A CA 1
ATOM 938 C C . THR A 1 126 ? 15.098 3.949 -7.904 1.00 82.38 126 THR A C 1
ATOM 940 O O . THR A 1 126 ? 14.672 3.922 -9.054 1.00 82.38 126 THR A O 1
ATOM 943 N N . THR A 1 127 ? 14.297 3.772 -6.852 1.00 77.31 127 THR A N 1
ATOM 944 C CA . THR A 1 127 ? 12.839 3.703 -6.979 1.00 77.31 127 THR A CA 1
ATOM 945 C C . THR A 1 127 ? 12.264 5.094 -7.239 1.00 77.31 127 THR A C 1
ATOM 947 O O . THR A 1 127 ? 12.601 6.063 -6.549 1.00 77.31 127 THR A O 1
ATOM 950 N N . TYR A 1 128 ? 11.388 5.192 -8.237 1.00 70.69 128 TYR A N 1
ATOM 951 C CA . TYR A 1 128 ? 10.707 6.425 -8.626 1.00 70.69 128 TYR A CA 1
ATOM 952 C C . TYR A 1 128 ? 9.214 6.309 -8.311 1.00 70.69 128 TYR A C 1
ATOM 954 O O . TYR A 1 128 ? 8.612 5.254 -8.487 1.00 70.69 128 TYR A O 1
ATOM 962 N N . GLU A 1 129 ? 8.629 7.394 -7.810 1.00 68.25 129 GLU A N 1
ATOM 963 C CA . GLU A 1 129 ? 7.214 7.443 -7.427 1.00 68.25 129 GLU A CA 1
ATOM 964 C C . GLU A 1 129 ? 6.237 7.355 -8.612 1.00 68.25 129 GLU A C 1
ATOM 966 O O . GLU A 1 129 ? 6.618 7.508 -9.766 1.00 68.25 129 GLU A O 1
ATOM 971 N N . GLY A 1 130 ? 4.942 7.249 -8.305 1.00 58.47 130 GLY A N 1
ATOM 972 C CA . GLY A 1 130 ? 3.854 7.171 -9.287 1.00 58.47 130 GLY A CA 1
ATOM 973 C C . GLY A 1 130 ? 3.484 8.460 -10.037 1.00 58.47 130 GLY A C 1
ATOM 974 O O . GLY A 1 130 ? 2.369 8.545 -10.532 1.00 58.47 130 GLY A O 1
ATOM 975 N N . TYR A 1 131 ? 4.360 9.468 -10.146 1.00 55.69 131 TYR A N 1
ATOM 976 C CA . TYR A 1 131 ? 4.143 10.610 -11.065 1.00 55.69 131 TYR A CA 1
ATOM 977 C C . TYR A 1 131 ? 4.593 10.284 -12.503 1.00 55.69 131 TYR A C 1
ATOM 979 O O . TYR A 1 131 ? 5.067 11.147 -13.245 1.00 55.69 131 TYR A O 1
ATOM 987 N N . SER A 1 132 ? 4.466 9.019 -12.878 1.00 60.66 132 SER A N 1
ATOM 988 C CA . SER A 1 132 ? 4.774 8.463 -14.185 1.00 60.66 132 SER A CA 1
ATOM 989 C C . SER A 1 132 ? 3.508 7.872 -14.790 1.00 60.66 132 SER A C 1
ATOM 991 O O . SER A 1 132 ? 2.618 7.413 -14.079 1.00 60.66 132 SER A O 1
ATOM 993 N N . ASP A 1 133 ? 3.453 7.843 -16.120 1.00 57.88 133 ASP A N 1
ATOM 994 C CA . ASP A 1 133 ? 2.342 7.217 -16.844 1.00 57.88 133 ASP A CA 1
ATOM 995 C C . ASP A 1 133 ? 2.308 5.684 -16.604 1.00 57.88 133 ASP A C 1
ATOM 997 O O . ASP A 1 133 ? 1.290 5.040 -16.841 1.00 57.88 133 ASP A O 1
ATOM 1001 N N . LEU A 1 134 ? 3.418 5.099 -16.124 1.00 64.75 134 LEU A N 1
ATOM 1002 C CA . LEU A 1 134 ? 3.607 3.664 -15.894 1.00 64.75 134 LEU A CA 1
ATOM 1003 C C . LEU A 1 134 ? 4.346 3.398 -14.575 1.00 64.75 134 LEU A C 1
ATOM 1005 O O . LEU A 1 134 ? 5.326 4.079 -14.262 1.00 64.75 134 LEU A O 1
ATOM 1009 N N . MET A 1 135 ? 3.935 2.358 -13.848 1.00 73.75 135 MET A N 1
ATOM 1010 C CA . MET A 1 135 ? 4.644 1.827 -12.676 1.00 73.75 135 MET A CA 1
ATOM 1011 C C . MET A 1 135 ? 4.818 0.312 -12.767 1.00 73.75 135 MET A C 1
ATOM 1013 O O . MET A 1 135 ? 3.896 -0.381 -13.169 1.00 73.75 135 MET A O 1
ATOM 1017 N N . VAL A 1 136 ? 5.976 -0.188 -12.336 1.00 79.12 136 VAL A N 1
ATOM 1018 C CA . VAL A 1 136 ? 6.386 -1.600 -12.356 1.00 79.12 136 VAL A CA 1
ATOM 1019 C C . VAL A 1 136 ? 6.635 -2.020 -10.901 1.00 79.12 136 VAL A C 1
ATOM 1021 O O . VAL A 1 136 ? 7.531 -1.480 -10.254 1.00 79.12 136 VAL A O 1
ATOM 1024 N N . ALA A 1 137 ? 5.815 -2.919 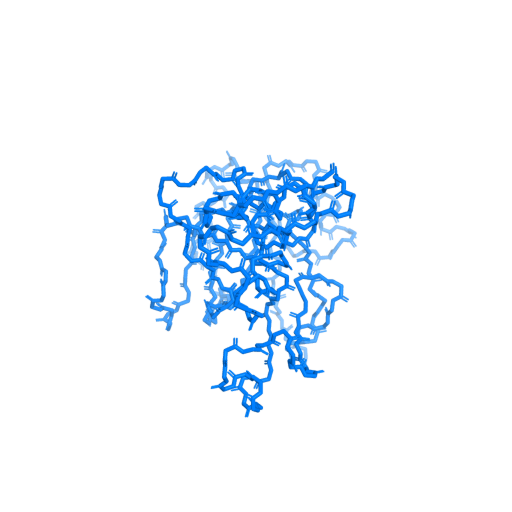-10.346 1.00 82.75 137 ALA A N 1
ATOM 1025 C CA . ALA A 1 137 ? 5.901 -3.350 -8.942 1.00 82.75 137 ALA A CA 1
ATOM 1026 C C . ALA A 1 137 ? 5.753 -4.866 -8.755 1.00 82.75 137 ALA A C 1
ATOM 1028 O O . ALA A 1 137 ? 4.936 -5.483 -9.430 1.00 82.75 137 ALA A O 1
ATOM 1029 N N . ASP A 1 138 ? 6.484 -5.443 -7.793 1.00 85.50 138 ASP A N 1
ATOM 1030 C CA . ASP A 1 138 ? 6.383 -6.868 -7.449 1.00 85.50 138 ASP A CA 1
ATOM 1031 C C . ASP A 1 138 ? 4.962 -7.244 -6.977 1.00 85.50 138 ASP A C 1
ATOM 1033 O O . ASP A 1 138 ? 4.355 -6.525 -6.179 1.00 85.50 138 ASP A O 1
ATOM 1037 N N . GLU A 1 139 ? 4.421 -8.374 -7.444 1.00 85.25 139 GLU A N 1
ATOM 1038 C CA . GLU A 1 139 ? 3.028 -8.787 -7.242 1.00 85.25 139 GLU A CA 1
ATOM 1039 C C . GLU A 1 139 ? 2.653 -8.892 -5.765 1.00 85.25 139 GLU A C 1
ATOM 1041 O O . GLU A 1 139 ? 1.506 -8.644 -5.384 1.00 85.25 139 GLU A O 1
ATOM 1046 N N . HIS A 1 140 ? 3.617 -9.194 -4.894 1.00 91.75 140 HIS A N 1
ATOM 1047 C CA . HIS A 1 140 ? 3.370 -9.238 -3.460 1.00 91.75 140 HIS A CA 1
ATOM 1048 C C . HIS A 1 140 ? 2.932 -7.886 -2.909 1.00 91.75 140 HIS A C 1
ATOM 1050 O O . HIS A 1 140 ? 2.028 -7.827 -2.077 1.00 91.75 140 HIS A O 1
ATOM 1056 N N . PHE A 1 141 ? 3.528 -6.812 -3.423 1.00 92.12 141 PHE A N 1
ATOM 1057 C CA . PHE A 1 141 ? 3.285 -5.432 -3.009 1.00 92.12 141 PHE A CA 1
ATOM 1058 C C . PHE A 1 141 ? 2.163 -4.750 -3.805 1.00 92.12 141 PHE A C 1
ATOM 1060 O O . PHE A 1 141 ? 1.814 -3.603 -3.526 1.00 92.12 141 PHE A O 1
ATOM 1067 N N . ILE A 1 142 ? 1.555 -5.468 -4.753 1.00 89.50 142 ILE A N 1
ATOM 1068 C CA . ILE A 1 142 ? 0.355 -5.037 -5.467 1.00 89.50 142 ILE A CA 1
ATOM 1069 C C . ILE A 1 142 ? -0.897 -5.459 -4.694 1.00 89.50 142 ILE A C 1
ATOM 1071 O O . ILE A 1 142 ? -1.091 -6.630 -4.373 1.00 89.50 142 ILE A O 1
ATOM 1075 N N . PHE A 1 143 ? -1.805 -4.526 -4.442 1.00 92.12 143 PHE A N 1
ATOM 1076 C CA . PHE A 1 143 ? -3.126 -4.788 -3.884 1.00 92.12 143 PHE A CA 1
ATOM 1077 C C . PHE A 1 143 ? -4.155 -4.917 -5.007 1.00 92.12 143 PHE A C 1
ATOM 1079 O O . PHE A 1 143 ? -4.213 -4.075 -5.899 1.00 92.12 143 PHE A O 1
ATOM 1086 N N . ARG A 1 144 ? -5.020 -5.938 -4.948 1.00 92.25 144 ARG A N 1
ATOM 1087 C CA . ARG A 1 144 ? -6.217 -5.973 -5.801 1.00 92.25 144 ARG A CA 1
ATOM 1088 C C . ARG A 1 144 ? -7.147 -4.837 -5.393 1.00 92.25 144 ARG A C 1
ATOM 1090 O O . ARG A 1 144 ? -7.488 -4.728 -4.213 1.00 92.25 144 ARG A O 1
ATOM 1097 N N . TRP A 1 145 ? -7.573 -4.031 -6.355 1.00 88.44 145 TRP A N 1
ATOM 1098 C CA . TRP A 1 145 ? -8.487 -2.928 -6.104 1.00 88.44 145 TRP A CA 1
ATOM 1099 C C . TRP A 1 145 ? -9.936 -3.384 -6.329 1.00 88.44 145 TRP A C 1
ATOM 1101 O O . TRP A 1 145 ? -10.250 -3.876 -7.415 1.00 88.44 145 TRP A O 1
ATOM 1111 N N . PRO A 1 146 ? -10.837 -3.269 -5.336 1.00 92.75 146 PRO A N 1
ATOM 1112 C CA . PRO A 1 146 ? -12.230 -3.673 -5.508 1.00 92.75 146 PRO A CA 1
ATOM 1113 C C . PRO A 1 146 ? -12.923 -2.900 -6.639 1.00 92.75 146 PRO A C 1
ATOM 1115 O O . PRO A 1 146 ? -12.814 -1.679 -6.708 1.00 92.75 146 PRO A O 1
ATOM 1118 N N . GLU A 1 147 ? -13.699 -3.587 -7.485 1.00 89.06 147 GLU A N 1
ATOM 1119 C CA . GLU A 1 147 ? -14.395 -2.972 -8.635 1.00 89.06 147 GLU A CA 1
ATOM 1120 C C . GLU A 1 147 ? -15.346 -1.833 -8.236 1.00 89.06 147 GLU A C 1
ATOM 1122 O O . GLU A 1 147 ? -15.573 -0.900 -9.000 1.00 89.06 147 GLU A O 1
ATOM 1127 N N . ASN A 1 148 ? -15.912 -1.906 -7.031 1.00 93.31 148 ASN A N 1
ATOM 1128 C CA . ASN A 1 148 ? -16.845 -0.917 -6.503 1.00 93.31 148 ASN A CA 1
ATOM 1129 C C . ASN A 1 148 ? -16.166 0.207 -5.702 1.00 93.31 148 ASN A C 1
ATOM 1131 O O . ASN A 1 148 ? -16.870 1.024 -5.103 1.00 93.31 148 ASN A O 1
ATOM 1135 N N . LEU A 1 149 ? -14.831 0.233 -5.642 1.00 89.00 149 LEU A N 1
ATOM 1136 C CA . LEU A 1 149 ? -14.073 1.266 -4.950 1.00 89.00 149 LEU A CA 1
ATOM 1137 C C . LEU A 1 149 ? -13.565 2.298 -5.977 1.00 89.00 149 LEU A C 1
ATOM 1139 O O . LEU A 1 149 ? -12.777 1.932 -6.848 1.00 89.00 149 LEU A O 1
ATOM 1143 N N . PRO A 1 150 ? -13.991 3.575 -5.902 1.00 87.94 150 PRO A N 1
ATOM 1144 C CA . PRO A 1 150 ? -13.489 4.621 -6.799 1.00 87.94 150 PRO A CA 1
ATOM 1145 C C . PRO A 1 150 ? -11.964 4.754 -6.694 1.00 87.94 150 PRO A C 1
ATOM 1147 O O . PRO A 1 150 ? -11.417 4.604 -5.598 1.00 87.94 150 PRO A O 1
ATOM 1150 N N . MET A 1 151 ? -11.277 5.028 -7.808 1.00 78.94 151 MET A N 1
ATOM 1151 C CA . MET A 1 151 ? -9.808 5.144 -7.834 1.00 78.94 151 MET A CA 1
ATOM 1152 C C . MET A 1 151 ? -9.313 6.315 -6.975 1.00 78.94 151 MET A C 1
ATOM 1154 O O . MET A 1 151 ? -8.262 6.223 -6.351 1.00 78.94 151 MET A O 1
ATOM 1158 N N . GLU A 1 152 ? -10.138 7.349 -6.803 1.00 82.81 152 GLU A N 1
ATOM 1159 C CA . GLU A 1 152 ? -9.914 8.487 -5.905 1.00 82.81 152 GLU A CA 1
ATOM 1160 C C . GLU A 1 152 ? -9.828 8.080 -4.424 1.00 82.81 152 GLU A C 1
ATOM 1162 O O . GLU A 1 152 ? -9.449 8.881 -3.568 1.00 82.81 152 GLU A O 1
ATOM 1167 N N . ALA A 1 153 ? -10.164 6.830 -4.086 1.00 87.94 153 ALA A N 1
ATOM 1168 C CA . ALA A 1 153 ? -9.901 6.270 -2.768 1.00 87.94 153 ALA A CA 1
ATOM 1169 C C . ALA A 1 153 ? -8.436 5.824 -2.581 1.00 87.94 153 ALA A C 1
ATOM 1171 O O . ALA A 1 153 ? -8.123 5.249 -1.537 1.00 87.94 153 ALA A O 1
ATOM 1172 N N . ALA A 1 154 ? -7.535 6.121 -3.527 1.00 85.94 154 ALA A N 1
ATOM 1173 C CA . ALA A 1 154 ? -6.086 5.924 -3.434 1.00 85.94 154 ALA A CA 1
ATOM 1174 C C . ALA A 1 154 ? -5.466 6.300 -2.069 1.00 85.94 154 ALA A C 1
ATOM 1176 O O . ALA A 1 154 ? -4.647 5.515 -1.579 1.00 85.94 154 ALA A O 1
ATOM 1177 N N . PRO A 1 155 ? -5.922 7.361 -1.357 1.00 88.38 155 PRO A N 1
ATOM 1178 C CA . PRO A 1 155 ? -5.435 7.677 -0.012 1.00 88.38 155 PRO A CA 1
ATOM 1179 C C . PRO A 1 155 ? -5.583 6.561 1.037 1.00 88.38 155 PRO A C 1
ATOM 1181 O O . PRO A 1 155 ? -5.017 6.613 2.133 1.00 88.38 155 PRO A O 1
ATOM 1184 N N . LEU A 1 156 ? -6.359 5.516 0.739 1.00 92.50 156 LEU A N 1
ATOM 1185 C CA . LEU A 1 156 ? -6.429 4.314 1.563 1.00 92.50 156 LEU A CA 1
ATOM 1186 C C . LEU A 1 156 ? -5.083 3.580 1.663 1.00 92.50 156 LEU A C 1
ATOM 1188 O O . LEU A 1 156 ? -4.809 2.973 2.702 1.00 92.50 156 LEU A O 1
ATOM 1192 N N . LEU A 1 157 ? -4.251 3.657 0.623 1.00 92.00 157 LEU A N 1
ATOM 1193 C CA . LEU A 1 157 ? -2.985 2.931 0.502 1.00 92.00 157 LEU A CA 1
ATOM 1194 C C . LEU A 1 157 ? -1.875 3.469 1.419 1.00 92.00 157 LEU A C 1
ATOM 1196 O O . LEU A 1 157 ? -0.923 2.739 1.696 1.00 92.00 157 LEU A O 1
ATOM 1200 N N . CYS A 1 158 ? -2.004 4.692 1.947 1.00 91.56 158 CYS A N 1
ATOM 1201 C CA . CYS A 1 158 ? -1.123 5.207 2.997 1.00 91.56 158 CYS A CA 1
ATOM 1202 C C . CYS A 1 158 ? -1.900 5.767 4.191 1.00 91.56 158 CYS A C 1
ATOM 1204 O O . CYS A 1 158 ? -1.850 5.172 5.273 1.00 91.56 158 CYS A O 1
ATOM 1206 N N . ALA A 1 159 ? -2.651 6.864 4.046 1.00 89.19 159 ALA A N 1
ATOM 1207 C CA . ALA A 1 159 ? -3.382 7.444 5.182 1.00 89.19 159 ALA A CA 1
ATOM 1208 C C . ALA A 1 159 ? -4.408 6.463 5.783 1.00 89.19 159 ALA A C 1
ATOM 1210 O O . ALA A 1 159 ? -4.586 6.396 7.006 1.00 89.19 159 ALA A O 1
ATOM 1211 N N . GLY A 1 160 ? -5.062 5.671 4.930 1.00 94.69 160 GLY A N 1
ATOM 1212 C CA . GLY A 1 160 ? -6.011 4.654 5.364 1.00 94.69 160 GLY A CA 1
ATOM 1213 C C . GLY A 1 160 ? -5.356 3.556 6.196 1.00 94.69 160 GLY A C 1
ATOM 1214 O O . GLY A 1 160 ? -5.711 3.378 7.360 1.00 94.69 160 GLY A O 1
ATOM 1215 N N . ILE A 1 161 ? -4.375 2.843 5.642 1.00 96.38 161 ILE A N 1
ATOM 1216 C CA . ILE A 1 161 ? -3.726 1.735 6.354 1.00 96.38 161 ILE A CA 1
ATOM 1217 C C . ILE A 1 161 ? -2.997 2.189 7.628 1.00 96.38 161 ILE A C 1
ATOM 1219 O O . ILE A 1 161 ? -3.080 1.500 8.647 1.00 96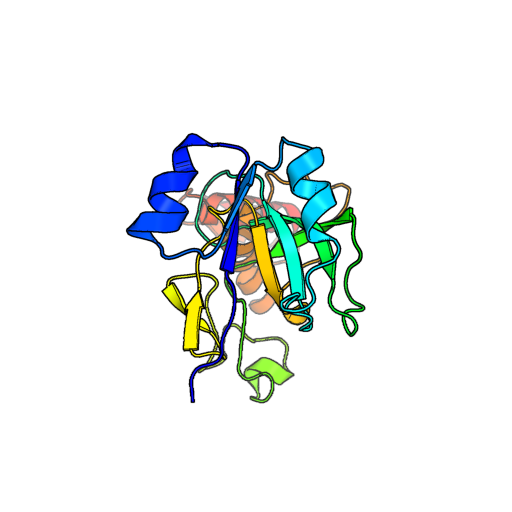.38 161 ILE A O 1
ATOM 1223 N N . ASN A 1 162 ? -2.384 3.381 7.629 1.00 94.75 162 ASN A N 1
ATOM 1224 C CA . ASN A 1 162 ? -1.721 3.948 8.811 1.00 94.75 162 ASN A CA 1
ATOM 1225 C C . ASN A 1 162 ? -2.676 4.179 9.987 1.00 94.75 162 ASN A C 1
ATOM 1227 O O . ASN A 1 162 ? -2.249 4.174 11.140 1.00 94.75 162 ASN A O 1
ATOM 1231 N N . THR A 1 163 ? -3.964 4.381 9.715 1.00 95.88 163 THR A N 1
ATOM 1232 C CA . THR A 1 163 ? -4.979 4.587 10.756 1.00 95.88 163 THR A CA 1
ATOM 1233 C C . THR A 1 163 ? -5.741 3.305 11.070 1.00 95.88 163 THR A C 1
ATOM 1235 O O . THR A 1 163 ? -6.027 3.029 12.232 1.00 95.88 163 THR A O 1
ATOM 1238 N N . TYR A 1 164 ? -6.003 2.471 10.065 1.00 98.06 164 TYR A N 1
ATOM 1239 C CA . TYR A 1 164 ? -6.661 1.178 10.226 1.00 98.06 164 TYR A CA 1
ATOM 1240 C C . TYR A 1 164 ? -5.816 0.174 11.023 1.00 98.06 164 TYR A C 1
ATOM 1242 O O . TYR A 1 164 ? -6.331 -0.481 11.929 1.00 98.06 164 TYR A O 1
ATOM 1250 N N . SER A 1 165 ? -4.519 0.065 10.711 1.00 97.81 165 SER A N 1
ATOM 1251 C CA . SER A 1 165 ? -3.603 -0.894 11.341 1.00 97.81 165 SER A CA 1
ATOM 1252 C C . SER A 1 165 ? -3.564 -0.771 12.873 1.00 97.81 165 SER A C 1
ATOM 1254 O O . SER A 1 165 ? -3.883 -1.758 13.540 1.00 97.81 165 SER A O 1
ATOM 1256 N N . PRO A 1 166 ? -3.298 0.407 13.481 1.00 96.62 166 PRO A N 1
ATOM 1257 C CA . PRO A 1 166 ? -3.324 0.535 14.937 1.00 96.62 166 PRO A CA 1
ATOM 1258 C C . PRO A 1 166 ? -4.723 0.316 15.531 1.00 96.62 166 PRO A C 1
ATOM 1260 O O . PRO A 1 166 ? -4.827 -0.272 16.607 1.00 96.62 166 PRO A O 1
ATOM 1263 N N . LEU A 1 167 ? -5.804 0.721 14.846 1.00 96.38 167 LEU A N 1
ATOM 1264 C CA . LEU A 1 167 ? -7.168 0.455 15.325 1.00 96.38 167 LEU A CA 1
ATOM 1265 C C . LEU A 1 167 ? -7.426 -1.050 15.474 1.00 96.38 167 LEU A C 1
ATOM 1267 O O . LEU A 1 167 ? -7.976 -1.476 16.486 1.00 96.38 167 LEU A O 1
ATOM 1271 N N . LYS A 1 168 ? -6.986 -1.858 14.504 1.00 97.88 168 LYS A N 1
ATOM 1272 C CA . LYS A 1 168 ? -7.085 -3.321 14.568 1.00 97.88 168 LYS A CA 1
ATOM 1273 C C . LYS A 1 168 ? -6.116 -3.933 15.571 1.00 97.88 168 LYS A C 1
ATOM 1275 O O . LYS A 1 168 ? -6.532 -4.721 16.414 1.00 97.88 168 LYS A O 1
ATOM 1280 N N . TYR A 1 169 ? -4.841 -3.561 15.500 1.00 96.56 169 TYR A N 1
ATOM 1281 C CA . TYR A 1 169 ? -3.780 -4.158 16.309 1.00 96.56 169 TYR A CA 1
ATOM 1282 C C . TYR A 1 169 ? -4.026 -3.988 17.814 1.00 96.56 169 TYR A C 1
ATOM 1284 O O . TYR A 1 169 ? -3.848 -4.927 18.586 1.00 96.56 169 TYR A O 1
ATOM 1292 N N . PHE A 1 170 ? -4.506 -2.814 18.236 1.00 96.69 170 PHE A N 1
ATOM 1293 C CA . PHE A 1 170 ? -4.833 -2.538 19.638 1.00 96.69 170 PHE A CA 1
ATOM 1294 C C . PHE A 1 170 ? -6.275 -2.918 20.027 1.00 96.69 170 PHE A C 1
ATOM 1296 O O . PHE A 1 170 ? -6.688 -2.664 21.158 1.00 96.69 170 PHE A O 1
ATOM 1303 N N . GLY A 1 171 ? -7.050 -3.526 19.119 1.00 95.62 171 GLY A N 1
ATOM 1304 C CA . GLY A 1 171 ? -8.429 -3.955 19.375 1.00 95.62 171 GLY A CA 1
ATOM 1305 C C . GLY A 1 171 ? -9.395 -2.803 19.671 1.00 95.62 171 GLY A C 1
ATOM 1306 O O . GLY A 1 171 ? -10.296 -2.960 20.499 1.00 95.62 171 GLY A O 1
ATOM 1307 N N . LEU A 1 172 ? -9.174 -1.649 19.031 1.00 95.81 172 LEU A N 1
ATOM 1308 C CA . LEU A 1 172 ? -9.964 -0.416 19.147 1.00 95.81 172 LEU A CA 1
ATOM 1309 C C . LEU A 1 172 ? -11.139 -0.354 18.153 1.00 95.81 172 LEU A C 1
ATOM 1311 O O . LEU A 1 172 ? -11.797 0.676 18.009 1.00 95.81 172 LEU A O 1
ATOM 1315 N N . ASP A 1 173 ? -11.390 -1.450 17.448 1.00 95.56 173 ASP A N 1
ATOM 1316 C CA . ASP A 1 173 ? -12.384 -1.617 16.391 1.00 95.56 173 ASP A CA 1
ATOM 1317 C C . ASP A 1 173 ? -13.690 -2.264 16.884 1.00 95.56 173 ASP A C 1
ATOM 1319 O O . ASP A 1 173 ? -14.489 -2.757 16.086 1.00 95.56 173 ASP A O 1
ATOM 1323 N N . LYS A 1 174 ? -13.915 -2.298 18.203 1.00 95.50 174 LYS A N 1
ATOM 1324 C CA . LYS A 1 174 ? -15.120 -2.894 18.791 1.00 95.50 174 LYS A CA 1
ATOM 1325 C C . LYS A 1 174 ? -16.248 -1.858 18.879 1.00 95.50 174 LYS A C 1
ATOM 1327 O O . LYS A 1 174 ? -16.017 -0.759 19.394 1.00 95.50 174 LYS A O 1
ATOM 1332 N N . PRO A 1 175 ? -17.486 -2.207 18.479 1.00 96.19 175 PRO A N 1
ATOM 1333 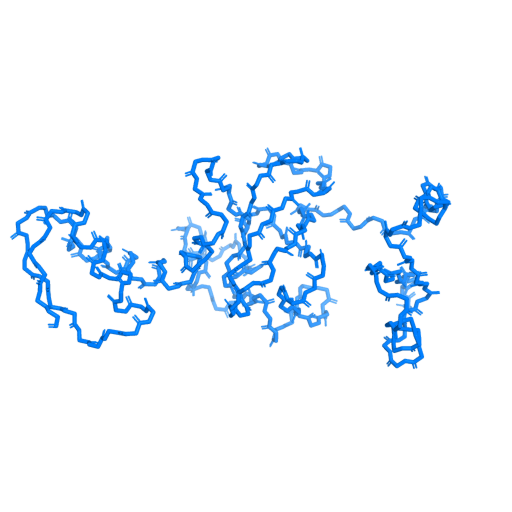C CA . PRO A 1 175 ? -18.628 -1.308 18.601 1.00 96.19 175 PRO A CA 1
ATOM 1334 C C . PRO A 1 175 ? -18.807 -0.761 20.022 1.00 96.19 175 PRO A C 1
ATOM 1336 O O . PRO A 1 175 ? -18.650 -1.482 21.008 1.00 96.19 175 PRO A O 1
ATOM 1339 N N . GLY A 1 176 ? -19.160 0.520 20.127 1.00 91.12 176 GLY A N 1
ATOM 1340 C CA . GLY A 1 176 ? -19.384 1.213 21.399 1.00 91.12 176 GLY A CA 1
ATOM 1341 C C . GLY A 1 176 ? -18.126 1.761 22.082 1.00 91.12 176 GLY A C 1
ATOM 1342 O O . GLY A 1 176 ? -18.256 2.497 23.060 1.00 91.12 176 GLY A O 1
ATOM 1343 N N . MET A 1 177 ? -16.918 1.474 21.581 1.00 94.19 177 MET A N 1
ATOM 1344 C CA . MET A 1 177 ? -15.694 2.097 22.099 1.00 94.19 177 MET A CA 1
ATOM 1345 C C . MET A 1 177 ? -15.685 3.614 21.874 1.00 94.19 177 MET A C 1
ATOM 1347 O O . MET A 1 177 ? -16.246 4.107 20.899 1.00 94.19 177 MET A O 1
ATOM 1351 N N . HIS A 1 178 ? -15.027 4.361 22.764 1.00 94.50 178 HIS A N 1
ATOM 1352 C CA . HIS A 1 178 ? -14.844 5.809 22.640 1.00 94.50 178 HIS A CA 1
ATOM 1353 C C . HIS A 1 178 ? -13.423 6.118 22.163 1.00 94.50 178 HIS A C 1
ATOM 1355 O O . HIS A 1 178 ? -12.459 5.808 22.859 1.00 94.50 178 HIS A O 1
ATOM 1361 N N . ILE A 1 179 ? -13.301 6.730 20.986 1.00 91.19 179 ILE A N 1
ATOM 1362 C CA . ILE A 1 179 ? -12.028 7.024 20.323 1.00 91.19 179 ILE A CA 1
ATOM 1363 C C . ILE A 1 179 ? -11.870 8.539 20.180 1.00 91.19 179 ILE A C 1
ATOM 1365 O O . ILE A 1 179 ? -12.727 9.211 19.608 1.00 91.19 179 ILE A O 1
ATOM 1369 N N . GLY A 1 180 ? -10.767 9.076 20.701 1.00 89.69 180 GLY A N 1
ATOM 1370 C CA . GLY A 1 180 ? -10.353 10.457 20.466 1.00 89.69 180 GLY A CA 1
ATOM 1371 C C . GLY A 1 180 ? -9.425 10.544 19.255 1.00 89.69 180 GLY A C 1
ATOM 1372 O O . GLY A 1 180 ? -8.464 9.782 19.174 1.00 89.69 180 GLY A O 1
ATOM 1373 N N . VAL A 1 181 ? -9.683 11.471 18.334 1.00 88.88 181 VAL A N 1
ATOM 1374 C CA . VAL A 1 181 ? -8.808 11.778 17.195 1.00 88.88 181 VAL A CA 1
ATOM 1375 C C . VAL A 1 181 ? -8.253 13.183 17.387 1.00 88.88 181 VAL A C 1
ATOM 1377 O O . VAL A 1 181 ? -9.010 14.140 17.472 1.00 88.88 181 VAL A O 1
ATOM 1380 N N . VAL A 1 182 ? -6.930 13.323 17.467 1.00 91.06 182 VAL A N 1
ATOM 1381 C CA . VAL A 1 182 ? -6.281 14.629 17.643 1.00 91.06 182 VAL A CA 1
ATOM 1382 C C . VAL A 1 182 ? -5.726 15.098 16.301 1.00 91.06 182 VAL A C 1
ATOM 1384 O O . VAL A 1 182 ? -4.740 14.553 15.810 1.00 91.06 182 VAL A O 1
ATOM 1387 N N . GLY A 1 183 ? -6.357 16.127 15.728 1.00 81.50 183 GLY A N 1
ATOM 1388 C CA . GLY A 1 183 ? -5.993 16.719 14.438 1.00 81.50 183 GLY A CA 1
ATOM 1389 C C . GLY A 1 183 ? -6.773 16.126 13.259 1.00 81.50 183 GLY A C 1
ATOM 1390 O O . GLY A 1 183 ? -6.842 14.913 13.088 1.00 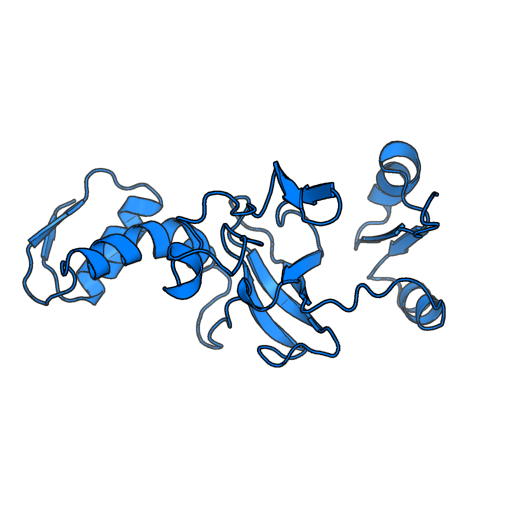81.50 183 GLY A O 1
ATOM 1391 N N . LEU A 1 184 ? -7.334 16.994 12.410 1.00 85.19 184 LEU A N 1
ATOM 1392 C CA . LEU A 1 184 ? -8.169 16.629 11.254 1.00 85.19 184 LEU A CA 1
ATOM 1393 C C . LEU A 1 184 ? -7.479 16.922 9.910 1.00 85.19 184 LEU A C 1
ATOM 1395 O O . LEU A 1 184 ? -7.990 17.662 9.074 1.00 85.19 184 LEU A O 1
ATOM 1399 N N . GLY A 1 185 ? -6.296 16.336 9.714 1.00 82.56 185 GLY A N 1
ATOM 1400 C CA . GLY A 1 185 ? -5.656 16.218 8.394 1.00 82.56 185 GLY A CA 1
ATOM 1401 C C . GLY A 1 185 ? -6.076 14.933 7.662 1.00 82.56 185 GLY A C 1
ATOM 1402 O O . GLY A 1 185 ? -7.043 14.286 8.059 1.00 82.56 185 GLY A O 1
ATOM 1403 N N . GLY A 1 186 ? -5.313 14.506 6.647 1.00 81.38 186 GLY A N 1
ATOM 1404 C CA . GLY A 1 186 ? -5.598 13.277 5.883 1.00 81.38 186 GLY A CA 1
ATOM 1405 C C . GLY A 1 186 ? -5.745 12.025 6.761 1.00 81.38 186 GLY A C 1
ATOM 1406 O O . GLY A 1 186 ? -6.761 11.337 6.695 1.00 81.38 186 GLY A O 1
ATOM 1407 N N . LEU A 1 187 ? -4.790 11.784 7.670 1.00 85.00 187 LEU A N 1
ATOM 1408 C CA . LEU A 1 187 ? -4.859 10.668 8.625 1.00 85.00 187 LEU A CA 1
ATOM 1409 C C . LEU A 1 187 ? -6.042 10.828 9.589 1.00 85.00 187 LEU A C 1
ATOM 1411 O O . LEU A 1 187 ? -6.824 9.901 9.769 1.00 85.00 187 LEU A O 1
ATOM 1415 N N . GLY A 1 188 ? -6.217 12.009 10.186 1.00 78.06 188 GLY A N 1
ATOM 1416 C CA . GLY A 1 188 ? -7.317 12.257 11.122 1.00 78.06 188 GLY A CA 1
ATOM 1417 C C . GLY A 1 188 ? -8.685 11.969 10.505 1.00 78.06 188 GLY A C 1
ATOM 1418 O O . GLY A 1 188 ? -9.511 11.278 11.099 1.00 78.06 188 GLY A O 1
ATOM 1419 N N . HIS A 1 189 ? -8.895 12.415 9.267 1.00 84.31 189 HIS A N 1
ATOM 1420 C CA . HIS A 1 189 ? -10.122 12.162 8.520 1.00 84.31 189 HIS A CA 1
ATOM 1421 C C . HIS A 1 189 ? -10.369 10.661 8.284 1.00 84.31 189 HIS A C 1
ATOM 1423 O O . HIS A 1 189 ? -11.490 10.181 8.480 1.00 84.31 189 HIS A O 1
ATOM 1429 N N . MET A 1 190 ? -9.328 9.896 7.936 1.00 90.25 190 MET A N 1
ATOM 1430 C CA . MET A 1 190 ? -9.426 8.441 7.774 1.00 90.25 190 MET A CA 1
ATOM 1431 C C . MET A 1 190 ? -9.683 7.715 9.099 1.00 90.25 190 MET A C 1
ATOM 1433 O O . MET A 1 190 ? -10.548 6.837 9.154 1.00 90.25 190 MET A O 1
ATOM 1437 N N . ALA A 1 191 ? -9.023 8.130 10.183 1.00 88.50 191 ALA A N 1
ATOM 1438 C CA . ALA A 1 191 ? -9.235 7.577 11.519 1.00 88.50 191 ALA A CA 1
ATOM 1439 C C . ALA A 1 191 ? -10.692 7.747 11.980 1.00 88.50 191 ALA A C 1
ATOM 1441 O O . ALA A 1 191 ? -11.300 6.788 12.460 1.00 88.50 191 ALA A O 1
ATOM 1442 N N . VAL A 1 192 ? -11.285 8.933 11.771 1.00 90.00 192 VAL A N 1
ATOM 1443 C CA . VAL A 1 192 ? -12.707 9.182 12.066 1.00 90.00 192 VAL A CA 1
ATOM 1444 C C . VAL A 1 192 ? -13.601 8.247 11.249 1.00 90.00 192 VAL A C 1
ATOM 1446 O O . VAL A 1 192 ? -14.488 7.607 11.817 1.00 90.00 192 VAL A O 1
ATOM 1449 N N . LYS A 1 193 ? -13.373 8.129 9.932 1.00 92.50 193 LYS A N 1
ATOM 1450 C CA . LYS A 1 193 ? -14.180 7.270 9.048 1.00 92.50 193 LYS A CA 1
ATOM 1451 C C . LYS A 1 193 ? -14.143 5.802 9.475 1.00 92.50 193 LYS A C 1
ATOM 1453 O O . LYS A 1 193 ? -15.207 5.201 9.616 1.00 92.50 193 LYS A O 1
ATOM 1458 N N . PHE A 1 194 ? -12.959 5.240 9.726 1.00 96.06 194 PHE A N 1
ATOM 1459 C CA . PHE A 1 194 ? -12.836 3.847 10.161 1.00 96.06 194 PHE A CA 1
ATOM 1460 C C . PHE A 1 194 ? -13.453 3.612 11.537 1.00 96.06 194 PHE A C 1
ATOM 1462 O O . PHE A 1 194 ? -14.256 2.694 11.689 1.00 96.06 194 PHE A O 1
ATOM 1469 N N . ALA A 1 195 ? -13.159 4.462 12.525 1.00 90.69 195 ALA A N 1
ATOM 1470 C CA . ALA A 1 195 ? -13.729 4.318 13.862 1.00 90.69 195 ALA A CA 1
ATOM 1471 C C . ALA A 1 195 ? -15.268 4.390 13.837 1.00 90.69 195 ALA A C 1
ATOM 1473 O O . ALA A 1 195 ? -15.938 3.575 14.472 1.00 90.69 195 ALA A O 1
ATOM 1474 N N . LYS A 1 196 ? -15.856 5.300 13.047 1.00 94.00 196 LYS A N 1
ATOM 1475 C CA . LYS A 1 196 ? -17.313 5.349 12.846 1.00 94.00 196 LYS A CA 1
ATOM 1476 C C . LYS A 1 196 ? -17.848 4.090 12.160 1.00 94.00 196 LYS A C 1
ATOM 1478 O O . LYS A 1 196 ? -18.891 3.596 12.582 1.00 94.00 196 LYS A O 1
ATOM 1483 N N . ALA A 1 197 ? -17.152 3.565 11.151 1.00 95.25 197 ALA A N 1
ATOM 1484 C CA . ALA A 1 197 ? -17.540 2.335 10.457 1.00 95.25 197 ALA A CA 1
ATOM 1485 C C . ALA A 1 197 ? -17.491 1.093 11.369 1.00 95.25 197 ALA A C 1
ATOM 1487 O O . ALA A 1 197 ? -18.322 0.202 11.228 1.00 95.25 197 ALA A O 1
ATOM 1488 N N . PHE A 1 198 ? -16.587 1.062 12.352 1.00 94.81 198 PHE A N 1
ATOM 1489 C CA . PHE A 1 198 ? -16.542 0.028 13.394 1.00 94.81 198 PHE A CA 1
ATOM 1490 C C . PHE A 1 198 ? -17.638 0.164 14.465 1.00 94.81 198 PHE A C 1
ATOM 1492 O O . PHE A 1 198 ? -17.752 -0.683 15.348 1.00 94.81 198 PHE A O 1
ATOM 1499 N N . GLY A 1 199 ? -18.464 1.212 14.407 1.00 92.19 199 GLY A N 1
ATOM 1500 C CA . GLY A 1 199 ? -19.499 1.473 15.406 1.00 92.19 199 GLY A CA 1
ATOM 1501 C C . GLY A 1 199 ? -18.971 2.128 16.684 1.00 92.19 199 GLY A C 1
ATOM 1502 O O . GLY A 1 199 ? -19.630 2.052 17.722 1.00 92.19 199 GLY A O 1
ATOM 1503 N N . CYS A 1 200 ? -17.799 2.765 16.637 1.00 93.81 200 CYS A N 1
ATOM 1504 C CA . CYS A 1 200 ? -17.243 3.514 17.761 1.00 93.81 200 CYS A CA 1
ATOM 1505 C C . CYS A 1 200 ? -17.859 4.925 17.868 1.00 93.81 200 CYS A C 1
ATOM 1507 O O . CYS A 1 200 ? -18.311 5.537 16.890 1.00 93.81 200 CYS A O 1
ATOM 1509 N N . ASN A 1 201 ? -17.827 5.473 19.079 1.00 86.00 201 ASN A N 1
ATOM 1510 C CA . ASN A 1 201 ? -18.096 6.874 19.373 1.00 86.00 201 ASN A CA 1
ATOM 1511 C C . ASN A 1 201 ? -16.804 7.671 19.177 1.00 86.00 201 ASN A C 1
ATOM 1513 O O . ASN A 1 201 ? -15.787 7.341 19.781 1.00 86.00 201 ASN A O 1
ATOM 1517 N N . VAL A 1 202 ? -16.831 8.711 18.344 1.00 85.81 202 VAL A N 1
ATOM 1518 C CA . VAL A 1 202 ? -15.627 9.473 17.986 1.00 85.81 202 VAL A CA 1
ATOM 1519 C C . VAL A 1 202 ? -15.732 10.906 18.488 1.00 85.81 202 VAL A C 1
ATOM 1521 O O . VAL A 1 202 ? -16.716 11.581 18.193 1.00 85.81 202 VAL A O 1
ATOM 1524 N N . THR A 1 203 ? -14.692 11.367 19.177 1.00 81.19 203 THR A N 1
ATOM 1525 C CA . THR A 1 203 ? -14.474 12.775 19.539 1.00 81.19 203 THR A CA 1
ATOM 1526 C C . THR A 1 203 ? -13.260 13.279 18.761 1.00 81.19 203 THR A C 1
ATOM 1528 O O . THR A 1 203 ? -12.240 12.594 18.744 1.00 81.19 203 THR A O 1
ATOM 1531 N N . HIS A 1 204 ? -13.362 14.429 18.100 1.00 63.31 204 HIS A N 1
ATOM 1532 C CA . HIS A 1 204 ? -12.324 14.986 17.226 1.00 63.31 204 HIS A CA 1
ATOM 1533 C C . HIS A 1 204 ? -12.254 16.509 17.332 1.00 63.31 204 HIS A C 1
ATOM 1535 O O . HIS A 1 204 ? -13.284 17.101 17.730 1.00 63.31 204 HIS A O 1
#

Radius of gyration: 19.94 Å; chains: 1; bounding box: 50×34×58 Å

InterPro domains:
  IPR011032 GroES-like superfamily [SSF50129] (65-176)
  IPR013154 Alcohol dehydrogenase-like, N-terminal [PF08240] (65-146)
  IPR036291 NAD(P)-binding domain superfamily [SSF51735] (163-203)
  IPR047109 Cinnamyl alcohol dehydrogenase-like [PTHR42683] (64-203)

Secondary structure (DSSP, 8-state):
-------EEEES-GGGHHIIIIIS--SEEEETT-HHHHHHSTT--S----SSEEEEEE---SSTT-EEEEEEEE-TT--S--TT-EEEE-SEEE--SSSHHHHTT-GGG-TT-EESSSSB-TTSPBP--S-SS-EEEEGGGEEEPPTTS-GGGGGGGTHHHHHHHHHHHTT--STT-EEE----SHHHHHHHHHHHHTT-EEE-

Foldseek 3Di:
DDDPAAAEAEECDPVCVCCVCPVVPHNYYHRPPDVVSVVVCPPDDHDDPQDLKFKFQFDDDDDFFLTKGFTCDGHPPHDLDDGGFIKTAGFFQDAPCDDPCNVVVNRVPGPGTATQAQGADPVRDGRGTPPGSIDIGRSVRMGGDDPPDDSVVSLCRPLVCVLVVCCVVVVVLAAAAEDEQDDPDSNSVNNVVSNVVSNYHYDD

pLDDT: mean 75.28, std 21.22, range [24.12, 98.38]

Organism: NCBI:txid243964